Protein AF-N8XDU8-F1 (afdb_monomer)

pLDDT: mean 82.01, std 16.43, range [35.03, 98.5]

Nearest PDB structures (foldseek):
  3qef-assembly1_A  TM=5.207E-01  e=4.844E-04  Cellvibrio japonicus Ueda107
  3qed-assembly1_A  TM=3.945E-01  e=6.368E-04  Cellvibrio japonicus Ueda107
  4hbs-assembly1_A  TM=4.493E-01  e=7.029E-02  Bacteroides ovatus ATCC 8483
  6rwb-assembly1_C  TM=4.736E-01  e=1.504E+00  Yersinia pseudotuberculosis
  8veh-assembly4_D  TM=3.290E-01  e=3.831E-01  Rickettsia bellii RML369-C

Secondary structure (DSSP, 8-state):
--------------TT-S-S---EEEEETTEEEEEETTEEEEEEEETT--TTSPPP-EEEESS-HHHHHHHHHS-GGGS--EEEEEEEEETTEEEEEEEE--SSGGG--EEEEETTTTEEEEEE-HHHHHHHHH-HHHHTTSPP-EEEEEE-SSEEEEEE--TTTT-EEEEEEEHHHHHTT--HHHHEEEEEEE---EETTEEEEEEEEEEEGGGTEEEEEEEEEE-SSSSS-PEEEEEEEEEEE-SSS---EEEE--

Radius of gyration: 17.76 Å; Cα contacts (8 Å, |Δi|>4): 599; chains: 1; bounding box: 41×48×45 Å

Sequence (258 aa):
MSSGFKILEHFIFSEDSSVSALSGAACVGDDLYLVGDDVGYLLKTDRKNNINRATNFEKIPLFEHSEYTTLRMFSKKTKPDFEALSCIRFDGQPQLLVMGSGSTENRKKALLYNPVNNQVHVLLDTSDYDFLEHCLALTGGADLNIEAVCSDQNNLYIFQRGNINRFHGVLVFDLIKLQNGKSLESSLKNSFNLTLPELEGAASGISDAYFLVEKNLIIATAAVEQTLNTYDDGAVLGSFIHWSVKPRGLARRYKRLA

Structure (mmCIF, N/CA/C/O backbone):
data_AF-N8XDU8-F1
#
_entry.id   AF-N8XDU8-F1
#
loop_
_atom_site.group_PDB
_atom_site.id
_atom_site.type_symbol
_atom_site.label_atom_id
_atom_site.label_alt_id
_atom_site.label_comp_id
_atom_site.label_asym_id
_atom_site.label_entity_id
_atom_site.label_seq_id
_atom_site.pdbx_PDB_ins_code
_atom_site.Cartn_x
_atom_site.Cartn_y
_atom_site.Cartn_z
_atom_si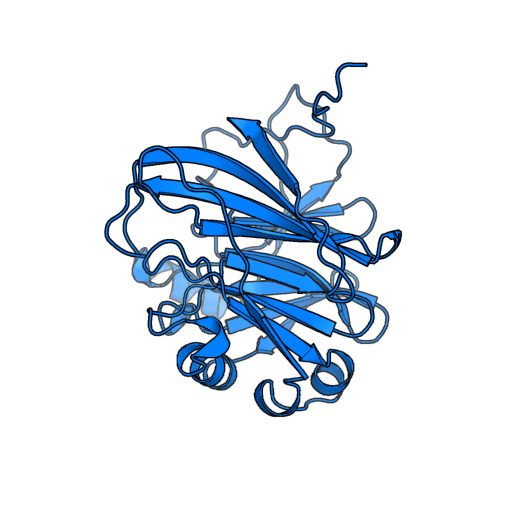te.occupancy
_atom_site.B_iso_or_equiv
_atom_site.auth_seq_id
_atom_site.auth_comp_id
_atom_site.auth_asym_id
_atom_site.auth_atom_id
_atom_site.pdbx_PDB_model_num
ATOM 1 N N . MET A 1 1 ? -21.586 -6.770 -26.990 1.00 35.03 1 MET A N 1
ATOM 2 C CA . MET A 1 1 ? -22.021 -5.811 -25.952 1.00 35.03 1 MET A CA 1
ATOM 3 C C . MET A 1 1 ? -20.797 -5.018 -25.541 1.00 35.03 1 MET A C 1
ATOM 5 O O . MET A 1 1 ? -19.794 -5.641 -25.221 1.00 35.03 1 MET A O 1
ATOM 9 N N . SER A 1 2 ? -20.829 -3.690 -25.656 1.00 39.59 2 SER A N 1
ATOM 10 C CA . SER A 1 2 ? -19.706 -2.836 -25.255 1.00 39.59 2 SER A CA 1
ATOM 11 C C . SER A 1 2 ? -19.429 -3.055 -23.768 1.00 39.59 2 SER A C 1
ATOM 13 O O . SER A 1 2 ? -20.228 -2.665 -22.921 1.00 39.59 2 SER A O 1
ATOM 15 N N . SER A 1 3 ? -18.328 -3.734 -23.444 1.00 47.72 3 SER A N 1
ATOM 16 C CA . SER A 1 3 ? -17.800 -3.835 -22.084 1.00 47.72 3 SER A CA 1
ATOM 17 C C . SER A 1 3 ? -17.154 -2.494 -21.720 1.00 47.72 3 SER A C 1
ATOM 19 O O . SER A 1 3 ? -15.925 -2.373 -21.664 1.00 47.72 3 SER A O 1
ATOM 21 N N . GLY A 1 4 ? -17.978 -1.456 -21.601 1.00 59.97 4 GLY A N 1
ATOM 22 C CA . GLY A 1 4 ? -17.562 -0.123 -21.185 1.00 59.97 4 GLY A CA 1
ATOM 23 C C . GLY A 1 4 ? -17.286 -0.091 -19.685 1.00 59.97 4 GLY A C 1
ATOM 24 O O . GLY A 1 4 ? -17.920 -0.813 -18.917 1.00 59.97 4 GLY A O 1
ATOM 25 N N . PHE A 1 5 ? -16.323 0.727 -19.266 1.00 62.25 5 PHE A N 1
ATOM 26 C CA . PHE A 1 5 ? -16.212 1.099 -17.860 1.00 62.25 5 PHE A CA 1
ATOM 27 C C . PHE A 1 5 ? -17.379 2.022 -17.514 1.00 62.25 5 PHE A C 1
ATOM 29 O O . PHE A 1 5 ? -17.731 2.897 -18.305 1.00 62.25 5 PHE A O 1
ATOM 36 N N . LYS A 1 6 ? -17.990 1.813 -16.349 1.00 68.62 6 LYS A N 1
ATOM 37 C CA . LYS A 1 6 ? -18.969 2.739 -15.788 1.00 68.62 6 LYS A CA 1
ATOM 38 C C . LYS A 1 6 ? -18.305 3.440 -14.614 1.00 68.62 6 LYS A C 1
ATOM 40 O O . LYS A 1 6 ? -17.862 2.768 -13.687 1.00 68.62 6 LYS A O 1
ATOM 45 N N . ILE A 1 7 ? -18.258 4.766 -14.658 1.00 69.50 7 ILE A N 1
ATOM 46 C CA . ILE A 1 7 ? -17.892 5.568 -13.491 1.00 69.50 7 ILE A CA 1
ATOM 47 C C . ILE A 1 7 ? -19.004 5.370 -12.460 1.00 69.50 7 ILE A C 1
ATOM 49 O O . ILE A 1 7 ? -20.176 5.619 -12.756 1.00 69.50 7 ILE A O 1
ATOM 53 N N . LEU A 1 8 ? -18.644 4.829 -11.298 1.00 69.12 8 LEU A N 1
ATOM 54 C CA . LEU A 1 8 ? -19.587 4.586 -10.208 1.00 69.12 8 LEU A CA 1
ATOM 55 C C . LEU A 1 8 ? -19.713 5.814 -9.310 1.00 69.12 8 LEU A C 1
ATOM 57 O O . LEU A 1 8 ? -20.825 6.178 -8.942 1.00 69.12 8 LEU A O 1
ATOM 61 N N . GLU A 1 9 ? -18.587 6.455 -9.012 1.00 69.75 9 GLU A N 1
ATOM 62 C CA . GLU A 1 9 ? -18.475 7.596 -8.108 1.00 69.75 9 GLU A CA 1
ATOM 63 C C . GLU A 1 9 ? -17.475 8.598 -8.709 1.00 69.75 9 GLU A C 1
ATOM 65 O O . GLU A 1 9 ? -16.526 8.204 -9.391 1.00 69.75 9 GLU A O 1
ATOM 70 N N . HIS A 1 10 ? -17.720 9.893 -8.509 1.00 76.50 10 HIS A N 1
ATOM 71 C CA . HIS A 1 10 ? -16.840 10.976 -8.946 1.00 76.50 10 HIS A CA 1
ATOM 72 C C . HIS A 1 10 ? -16.781 12.027 -7.841 1.00 76.50 10 HIS A C 1
ATOM 74 O O . HIS A 1 10 ? -17.820 12.518 -7.396 1.00 76.50 10 HIS A O 1
ATOM 80 N N . PHE A 1 11 ? -15.564 12.359 -7.418 1.00 76.31 11 PHE A N 1
ATOM 81 C CA . PHE A 1 11 ? -15.291 13.310 -6.349 1.00 76.31 11 PHE A CA 1
ATOM 82 C C . PHE A 1 11 ? -14.597 14.542 -6.911 1.00 76.31 11 PHE A C 1
ATOM 84 O O . PHE A 1 11 ? -13.754 14.439 -7.798 1.00 76.31 11 PHE A O 1
ATOM 91 N N . ILE A 1 12 ? -14.955 15.701 -6.369 1.00 77.44 12 ILE A N 1
ATOM 92 C CA . ILE A 1 12 ? -14.388 16.988 -6.765 1.00 77.44 12 ILE A CA 1
ATOM 93 C C . ILE A 1 12 ? -13.710 17.584 -5.539 1.00 77.44 12 ILE A C 1
ATOM 95 O O . ILE A 1 12 ? -14.365 17.815 -4.522 1.00 77.44 12 ILE A O 1
ATOM 99 N N . PHE A 1 13 ? -12.409 17.833 -5.637 1.00 76.38 13 PHE A N 1
ATOM 100 C CA . PHE A 1 13 ? -11.668 18.599 -4.641 1.00 76.38 13 PHE A CA 1
ATOM 101 C C . PHE A 1 13 ? -11.929 20.093 -4.843 1.00 76.38 13 PHE A C 1
ATOM 103 O O . PHE A 1 13 ? -12.125 20.548 -5.970 1.00 76.38 13 PHE A O 1
ATOM 110 N N . SER A 1 14 ? -11.972 20.859 -3.754 1.00 75.38 14 SER A N 1
ATOM 111 C CA . SER A 1 14 ? -12.055 22.316 -3.850 1.00 75.38 14 SER A CA 1
ATOM 112 C C . SER A 1 14 ? -10.751 22.893 -4.418 1.00 75.38 14 SER A C 1
ATOM 114 O O . SER A 1 14 ? -9.688 22.300 -4.251 1.00 75.38 14 SER A O 1
ATOM 116 N N . GLU A 1 15 ? -10.816 24.050 -5.086 1.00 72.19 15 GLU A N 1
ATOM 117 C CA . GLU A 1 15 ? -9.631 24.693 -5.690 1.00 72.19 15 GLU A CA 1
ATOM 118 C C . GLU A 1 15 ? -8.554 25.068 -4.655 1.00 72.19 15 GLU A C 1
ATOM 120 O O . GLU A 1 15 ? -7.377 25.162 -4.985 1.00 72.19 15 GLU A O 1
ATOM 125 N N . ASP A 1 16 ? -8.948 25.259 -3.395 1.00 71.00 16 ASP A N 1
ATOM 126 C CA . ASP A 1 16 ? -8.073 25.534 -2.253 1.00 71.00 16 ASP A CA 1
ATOM 127 C C . ASP A 1 16 ? -7.608 24.263 -1.514 1.00 71.00 16 ASP A C 1
ATOM 129 O O . ASP A 1 16 ? -6.935 24.347 -0.481 1.00 71.00 16 ASP A O 1
ATOM 133 N N . SER A 1 17 ? -7.955 23.075 -2.022 1.00 70.06 17 SER A N 1
ATOM 134 C CA . SER A 1 17 ? -7.492 21.806 -1.468 1.00 70.06 17 SER A CA 1
ATOM 135 C C . SER A 1 17 ? -5.971 21.695 -1.572 1.00 70.06 17 SER A C 1
ATOM 137 O O . SER A 1 17 ? -5.366 21.988 -2.598 1.00 70.06 17 SER A O 1
ATOM 139 N N . SER A 1 18 ? -5.339 21.202 -0.507 1.00 67.31 18 SER A N 1
ATOM 140 C CA . SER A 1 18 ? -3.902 20.911 -0.487 1.00 67.31 18 SER A CA 1
ATOM 141 C C . SER A 1 18 ? -3.552 19.532 -1.061 1.00 67.31 18 SER A C 1
ATOM 143 O O . SER A 1 18 ? -2.480 19.038 -0.732 1.00 67.31 18 SER A O 1
ATOM 145 N N . VAL A 1 19 ? -4.489 18.886 -1.760 1.00 71.06 19 VAL A N 1
ATOM 146 C CA . VAL A 1 19 ? -4.367 17.537 -2.335 1.00 71.06 19 VAL A CA 1
ATOM 147 C C . VAL A 1 19 ? -4.219 17.705 -3.839 1.00 71.06 19 VAL A C 1
ATOM 149 O O . VAL A 1 19 ? -5.157 18.170 -4.490 1.00 71.06 19 VAL A O 1
ATOM 152 N N . SER A 1 20 ? -3.051 17.370 -4.370 1.00 69.56 20 SER A N 1
ATOM 153 C CA . SER A 1 20 ? -2.734 17.459 -5.798 1.00 69.56 20 SER A CA 1
ATOM 154 C C . SER A 1 20 ? -2.909 16.127 -6.522 1.00 69.56 20 SER A C 1
ATOM 156 O O . SER A 1 20 ? -3.383 16.116 -7.659 1.00 69.56 20 SER A O 1
ATOM 158 N N . ALA A 1 21 ? -2.624 15.017 -5.842 1.00 74.19 21 ALA A N 1
ATOM 159 C CA . ALA A 1 21 ? -2.841 13.663 -6.323 1.00 74.19 21 ALA A CA 1
ATOM 160 C C . ALA A 1 21 ? -3.299 12.749 -5.177 1.00 74.19 21 ALA A C 1
ATOM 162 O O . ALA A 1 21 ? -3.127 13.050 -3.997 1.00 74.19 21 ALA A O 1
ATOM 163 N N . LEU A 1 22 ? -3.942 11.642 -5.541 1.00 84.44 22 LEU A N 1
ATOM 164 C CA . LEU A 1 22 ? -4.284 10.570 -4.613 1.00 84.44 22 LEU A CA 1
ATOM 165 C C . LEU A 1 22 ? -3.501 9.329 -5.005 1.00 84.44 22 LEU A C 1
ATOM 167 O O . LEU A 1 22 ? -3.542 8.930 -6.169 1.00 84.44 22 LEU A O 1
ATOM 171 N N . SER A 1 23 ? -2.879 8.704 -4.017 1.00 87.56 23 SER A N 1
ATOM 172 C CA . SER A 1 23 ? -2.039 7.524 -4.211 1.00 87.56 23 SER A CA 1
ATOM 173 C C . SER A 1 23 ? -2.775 6.222 -3.907 1.00 87.56 23 SER A C 1
ATOM 175 O O . SER A 1 23 ? -2.478 5.190 -4.490 1.00 87.56 23 SER A O 1
ATOM 177 N N . GLY A 1 24 ? -3.785 6.244 -3.030 1.00 90.44 24 GLY A N 1
ATOM 178 C CA . GLY A 1 24 ? -4.508 5.025 -2.664 1.00 90.44 24 GLY A CA 1
ATOM 179 C C . GLY A 1 24 ? -5.936 5.267 -2.202 1.00 90.44 24 GLY A C 1
ATOM 180 O O . GLY A 1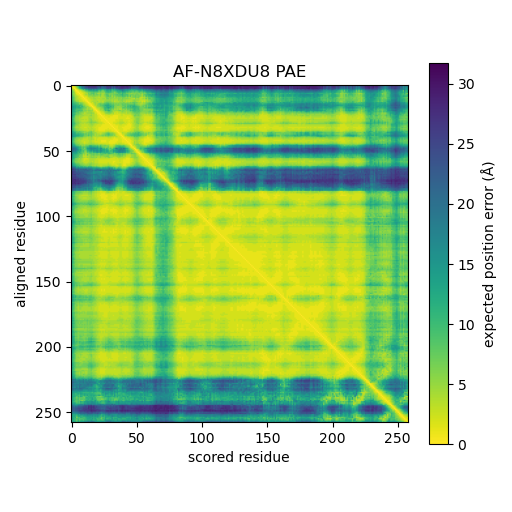 24 ? -6.259 6.319 -1.642 1.00 90.44 24 GLY A O 1
ATOM 181 N N . ALA A 1 25 ? -6.793 4.265 -2.414 1.00 92.00 25 ALA A N 1
ATOM 182 C CA . ALA A 1 25 ? -8.203 4.300 -2.045 1.00 92.00 25 ALA A CA 1
ATOM 183 C C . ALA A 1 25 ? -8.671 2.977 -1.419 1.00 92.00 25 ALA A C 1
ATOM 185 O O . ALA A 1 25 ? -8.437 1.895 -1.950 1.00 92.00 25 ALA A O 1
ATOM 186 N N . ALA A 1 26 ? -9.411 3.048 -0.311 1.00 94.25 26 ALA A N 1
ATOM 187 C CA . ALA A 1 26 ? -9.989 1.868 0.329 1.00 94.25 26 ALA A CA 1
ATOM 188 C C . ALA A 1 26 ? -11.369 2.148 0.923 1.00 94.25 26 ALA A C 1
ATOM 190 O O . ALA A 1 26 ? -11.668 3.253 1.361 1.00 94.25 26 ALA A O 1
ATOM 191 N N . CYS A 1 27 ? -12.218 1.121 0.962 1.00 91.75 27 CYS A N 1
ATOM 192 C CA . CYS A 1 27 ? -13.559 1.210 1.536 1.00 91.75 27 CYS A CA 1
ATOM 193 C C . CYS A 1 27 ? -13.670 0.391 2.827 1.00 91.75 27 CYS A C 1
ATOM 195 O O . CYS A 1 27 ? -13.223 -0.759 2.879 1.00 91.75 27 CYS A O 1
ATOM 197 N N . VAL A 1 28 ? -14.349 0.948 3.831 1.00 92.81 28 VAL A N 1
ATOM 198 C CA . VAL A 1 28 ? -14.803 0.221 5.026 1.00 92.81 28 VAL A CA 1
ATOM 199 C C . VAL A 1 28 ? -16.295 0.484 5.203 1.00 92.81 28 VAL A C 1
ATOM 201 O O . VAL A 1 28 ? -16.705 1.559 5.623 1.00 92.81 28 VAL A O 1
ATOM 204 N N . GLY A 1 29 ? -17.129 -0.500 4.858 1.00 90.12 29 GLY A N 1
ATOM 205 C CA . GLY A 1 29 ? -18.578 -0.290 4.805 1.00 90.12 29 GLY A CA 1
ATOM 206 C C . GLY A 1 29 ? -18.958 0.739 3.732 1.00 90.12 29 GLY A C 1
ATOM 207 O O . GLY A 1 29 ? -18.579 0.582 2.569 1.00 90.12 29 GLY A O 1
ATOM 208 N N . ASP A 1 30 ? -19.698 1.772 4.136 1.00 89.50 30 ASP A N 1
ATOM 209 C CA . ASP A 1 30 ? -20.128 2.884 3.272 1.00 89.50 30 ASP A CA 1
ATOM 210 C C . ASP A 1 30 ? -19.096 4.029 3.205 1.00 89.50 30 ASP A C 1
ATOM 212 O O . ASP A 1 30 ? -19.252 4.952 2.404 1.00 89.50 30 ASP A O 1
ATOM 216 N N . ASP A 1 31 ? -18.029 3.955 4.005 1.00 91.94 31 ASP A N 1
ATOM 217 C CA . ASP A 1 31 ? -16.984 4.972 4.063 1.00 91.94 31 ASP A CA 1
ATOM 218 C C . ASP A 1 31 ? -15.872 4.693 3.040 1.00 91.94 31 ASP A C 1
ATOM 220 O O . ASP A 1 31 ? -15.346 3.577 2.948 1.00 91.94 31 ASP A O 1
ATOM 224 N N . LEU A 1 32 ? -15.490 5.735 2.300 1.00 91.75 32 LEU A N 1
ATOM 225 C CA . LEU A 1 32 ? -14.331 5.790 1.418 1.00 91.75 32 LEU A CA 1
ATOM 226 C C . LEU A 1 32 ? -13.194 6.540 2.109 1.00 91.75 32 LEU A C 1
ATOM 228 O O . LEU A 1 32 ? -13.376 7.644 2.625 1.00 91.75 32 LEU A O 1
ATOM 232 N N . TYR A 1 33 ? -12.011 5.948 2.044 1.00 93.69 33 TYR A N 1
ATOM 233 C CA . TYR A 1 33 ? -10.780 6.489 2.582 1.00 93.69 33 TYR A CA 1
ATOM 234 C C . TYR A 1 33 ? -9.754 6.665 1.477 1.00 93.69 33 TYR A C 1
ATOM 236 O O . TYR A 1 33 ? -9.646 5.804 0.602 1.00 93.69 33 TYR A O 1
ATOM 244 N N . LEU A 1 34 ? -9.010 7.766 1.528 1.00 91.81 34 LEU A N 1
ATOM 245 C CA . LEU A 1 34 ? -8.029 8.140 0.516 1.00 91.81 34 LEU A CA 1
ATOM 246 C C . LEU A 1 34 ? -6.740 8.638 1.175 1.00 91.81 34 LEU A C 1
ATOM 248 O O . LEU A 1 34 ? -6.784 9.291 2.222 1.00 91.81 34 LEU A O 1
ATOM 252 N N . VAL A 1 35 ? -5.609 8.368 0.532 1.00 91.25 35 VAL A N 1
ATOM 253 C CA . VAL A 1 35 ? -4.289 8.923 0.874 1.00 91.25 35 VAL A CA 1
ATOM 254 C C . VAL A 1 35 ? -3.656 9.563 -0.354 1.00 91.25 35 VAL A C 1
ATOM 256 O O . VAL A 1 35 ? -4.063 9.274 -1.480 1.00 91.25 35 VAL A O 1
ATOM 259 N N . GLY A 1 36 ? -2.677 10.431 -0.127 1.00 84.31 36 GLY A N 1
ATOM 260 C CA . GLY A 1 36 ? -1.868 11.044 -1.172 1.00 84.31 36 GLY A CA 1
ATOM 261 C C . GLY A 1 36 ? -0.465 11.342 -0.658 1.00 84.31 36 GLY A C 1
ATOM 262 O O . GLY A 1 36 ? -0.263 11.535 0.546 1.00 84.31 36 GLY A O 1
ATOM 263 N N . ASP A 1 37 ? 0.476 11.396 -1.584 1.00 76.62 37 ASP A N 1
ATOM 264 C CA . ASP A 1 37 ? 1.900 11.666 -1.378 1.00 76.62 37 ASP A CA 1
ATOM 265 C C . ASP A 1 37 ? 2.190 13.044 -0.745 1.00 76.62 37 ASP A C 1
ATOM 267 O O . ASP A 1 37 ? 3.134 13.239 0.029 1.00 76.62 37 ASP A O 1
ATOM 271 N N . ASP A 1 38 ? 1.329 14.024 -1.014 1.00 74.88 38 ASP A N 1
ATOM 272 C CA . ASP A 1 38 ? 1.459 15.400 -0.552 1.00 74.88 38 ASP A CA 1
ATOM 273 C C . ASP A 1 38 ? 0.733 15.699 0.778 1.00 74.88 38 ASP A C 1
ATOM 275 O O . ASP A 1 38 ? 0.890 16.802 1.350 1.00 74.88 38 ASP A O 1
ATOM 279 N N . VAL A 1 39 ? 0.012 14.711 1.329 1.00 74.88 39 VAL A N 1
ATOM 280 C CA . VAL A 1 39 ? -0.803 14.826 2.547 1.00 74.88 39 VAL A CA 1
ATOM 281 C C . VAL A 1 39 ? -0.492 13.769 3.617 1.00 74.88 39 VAL A C 1
ATOM 283 O O . VAL A 1 39 ? -0.743 12.582 3.485 1.00 74.88 39 VAL A O 1
ATOM 286 N N . GLY A 1 40 ? -0.060 14.232 4.794 1.00 79.44 40 GLY A N 1
ATOM 287 C CA . GLY A 1 40 ? 0.215 13.374 5.959 1.00 79.44 40 GLY A CA 1
ATOM 288 C C . GLY A 1 40 ? -1.016 13.015 6.807 1.00 79.44 40 GLY A C 1
ATOM 289 O O . GLY A 1 40 ? -0.923 13.002 8.035 1.00 79.44 40 GLY A O 1
ATOM 290 N N . TYR A 1 41 ? -2.187 12.834 6.197 1.00 86.69 41 TYR A N 1
ATOM 291 C CA . TYR A 1 41 ? -3.436 12.479 6.882 1.00 86.69 41 TYR A CA 1
ATOM 292 C C . TYR A 1 41 ? -4.326 11.626 5.979 1.00 86.69 41 TYR A C 1
ATOM 294 O O . TYR A 1 41 ? -4.230 11.697 4.758 1.00 86.69 41 TYR A O 1
ATOM 302 N N . LEU A 1 42 ? -5.219 10.851 6.590 1.00 90.81 42 LEU A N 1
ATOM 303 C CA . LEU A 1 42 ? -6.203 10.053 5.872 1.00 90.81 42 LEU A CA 1
ATOM 304 C C . LEU A 1 42 ? -7.433 10.919 5.582 1.00 90.81 42 LEU A C 1
ATOM 306 O O . LEU A 1 42 ? -7.981 11.563 6.479 1.00 90.81 42 LEU A O 1
ATOM 310 N N . LEU A 1 43 ? -7.862 10.954 4.328 1.00 91.31 43 LEU A N 1
ATOM 311 C CA . LEU A 1 43 ? -9.103 11.604 3.921 1.00 91.31 43 LEU A CA 1
ATOM 312 C C . LEU A 1 43 ? -10.242 10.597 4.028 1.00 91.31 43 LEU A C 1
ATOM 314 O O . LEU A 1 43 ? -10.096 9.469 3.567 1.00 91.31 43 LEU A O 1
ATOM 318 N N . LYS A 1 44 ? -11.380 11.003 4.588 1.00 92.50 44 LYS A N 1
ATOM 319 C CA . LYS A 1 44 ? -12.581 10.170 4.699 1.00 92.50 44 LYS A CA 1
ATOM 320 C C . LYS A 1 44 ? -13.799 10.879 4.116 1.00 92.50 44 LYS A C 1
ATOM 322 O O . LYS A 1 44 ? -13.998 12.073 4.344 1.00 92.50 44 LYS A O 1
ATOM 327 N N . THR A 1 45 ? -14.639 10.143 3.393 1.00 89.62 45 THR A N 1
ATOM 328 C CA . THR A 1 45 ? -15.954 10.613 2.942 1.00 89.62 45 THR A CA 1
ATOM 329 C C . THR A 1 45 ? -16.938 9.452 2.743 1.00 89.62 45 THR A C 1
ATOM 331 O O . THR A 1 45 ? -16.527 8.297 2.717 1.00 89.62 45 THR A O 1
ATOM 334 N N . ASP A 1 46 ? -18.233 9.737 2.591 1.00 86.38 46 ASP A N 1
ATOM 335 C CA . ASP A 1 46 ? -19.249 8.727 2.244 1.00 86.38 46 ASP A CA 1
ATOM 336 C C . ASP A 1 46 ? -19.290 8.522 0.717 1.00 86.38 46 ASP A C 1
ATOM 338 O O . ASP A 1 46 ? -19.201 9.470 -0.073 1.00 86.38 46 ASP A O 1
ATOM 342 N N . ARG A 1 47 ? -19.468 7.271 0.294 1.00 75.50 47 ARG A N 1
ATOM 343 C CA . ARG A 1 47 ? -19.605 6.845 -1.107 1.00 75.50 47 ARG A CA 1
ATOM 344 C C . ARG A 1 47 ? -20.828 7.412 -1.850 1.00 75.50 47 ARG A C 1
ATOM 346 O O . ARG A 1 47 ? -20.936 7.289 -3.067 1.00 75.50 47 ARG A O 1
ATOM 353 N N . LYS A 1 48 ? -21.771 8.055 -1.156 1.00 69.62 48 LYS A N 1
ATOM 354 C CA . LYS A 1 48 ? -23.021 8.607 -1.723 1.00 69.62 48 LYS A CA 1
ATOM 355 C C . LYS A 1 48 ? -22.922 10.074 -2.160 1.00 69.62 48 LYS A C 1
ATOM 357 O O . LYS A 1 48 ? -23.952 10.716 -2.384 1.00 69.62 48 LYS A O 1
ATOM 362 N N . ASN A 1 49 ? -21.718 10.634 -2.272 1.00 63.50 49 ASN A N 1
ATOM 363 C CA . ASN A 1 49 ? -21.561 12.052 -2.583 1.00 63.50 49 ASN A CA 1
ATOM 364 C C . ASN A 1 49 ? -21.998 12.423 -4.009 1.00 63.50 49 ASN A C 1
ATOM 366 O O . ASN A 1 49 ? -21.717 11.742 -4.992 1.00 63.50 49 ASN A O 1
ATOM 370 N N . ASN A 1 50 ? -22.718 13.544 -4.105 1.00 56.25 50 ASN A N 1
ATOM 371 C CA . ASN A 1 50 ? -23.258 14.065 -5.356 1.00 56.25 50 ASN A CA 1
ATOM 372 C C . ASN A 1 50 ? -22.202 14.857 -6.140 1.00 56.25 50 ASN A C 1
ATOM 374 O O . ASN A 1 50 ? -21.578 15.770 -5.608 1.00 56.25 50 ASN A O 1
ATOM 378 N N . ILE A 1 51 ? -22.136 14.594 -7.446 1.00 61.88 51 ILE A N 1
ATOM 379 C CA . ILE A 1 51 ? -21.159 15.131 -8.416 1.00 61.88 51 ILE A CA 1
ATOM 380 C C . ILE A 1 51 ? -21.214 16.667 -8.563 1.00 61.88 51 ILE A C 1
ATOM 382 O O . ILE A 1 51 ? -20.300 17.284 -9.094 1.00 61.88 51 ILE A O 1
ATOM 386 N N . ASN A 1 52 ? -22.279 17.323 -8.098 1.00 63.16 52 ASN A N 1
ATOM 387 C CA . ASN A 1 52 ? -22.522 18.740 -8.391 1.00 63.16 52 ASN A CA 1
ATOM 388 C C . ASN A 1 52 ? -21.840 19.719 -7.419 1.00 63.16 52 ASN A C 1
ATOM 390 O O . ASN A 1 52 ? -22.073 20.924 -7.530 1.00 63.16 52 ASN A O 1
ATOM 394 N N . ARG A 1 53 ? -21.073 19.240 -6.430 1.00 68.50 53 ARG A N 1
ATOM 395 C CA . ARG A 1 53 ? -20.390 20.088 -5.437 1.00 68.50 53 ARG A CA 1
ATOM 396 C C . ARG A 1 53 ? -19.050 19.489 -5.024 1.00 68.50 53 ARG A C 1
ATOM 398 O O . ARG A 1 53 ? -18.861 18.278 -5.102 1.00 68.50 53 ARG A O 1
ATOM 405 N N . ALA A 1 54 ? -18.154 20.352 -4.542 1.00 76.88 54 ALA A N 1
ATOM 406 C CA . ALA A 1 54 ? -16.921 19.916 -3.902 1.00 76.88 54 ALA A CA 1
ATOM 407 C C . ALA A 1 54 ? -17.250 18.938 -2.764 1.00 76.88 54 ALA A C 1
ATOM 409 O O . ALA A 1 54 ? -18.140 19.187 -1.944 1.00 76.88 54 ALA A O 1
ATOM 410 N N . THR A 1 55 ? -16.558 17.805 -2.760 1.00 80.44 55 THR A N 1
ATOM 411 C CA . THR A 1 55 ? -16.711 16.765 -1.748 1.00 80.44 55 THR A CA 1
ATOM 412 C C . THR A 1 55 ? -16.077 17.247 -0.453 1.00 80.44 55 THR A C 1
ATOM 414 O O . THR A 1 55 ? -14.938 17.708 -0.445 1.00 80.44 55 THR A O 1
ATOM 417 N N . ASN A 1 56 ? -16.815 17.13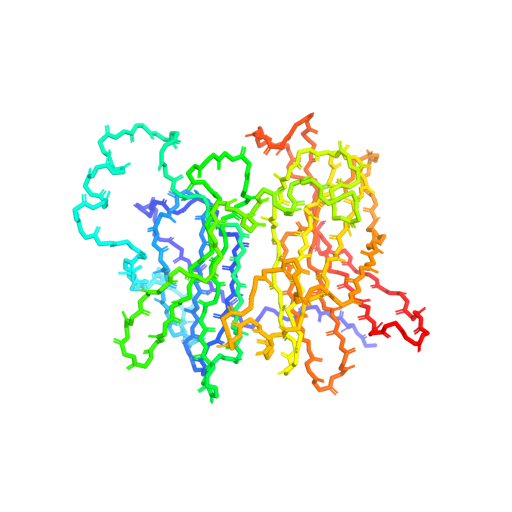9 0.650 1.00 81.50 56 ASN A N 1
ATOM 418 C CA . ASN A 1 56 ? -16.248 17.406 1.961 1.00 81.50 56 ASN A CA 1
ATOM 419 C C . ASN A 1 56 ? -15.523 16.152 2.457 1.00 81.50 56 ASN A C 1
ATOM 421 O O . ASN A 1 56 ? -16.133 15.083 2.563 1.00 81.50 56 ASN A O 1
ATOM 425 N N . PHE A 1 57 ? -14.236 16.299 2.756 1.00 87.38 57 PHE A N 1
ATOM 426 C CA . PHE A 1 57 ? -13.419 15.231 3.312 1.00 87.38 57 PHE A CA 1
ATOM 427 C C . PHE A 1 57 ? -13.102 15.524 4.774 1.00 87.38 57 PHE A C 1
ATOM 429 O O . PHE A 1 57 ? -12.531 16.566 5.107 1.00 87.38 57 PHE A O 1
ATOM 436 N N . GLU A 1 58 ? -13.433 14.577 5.644 1.00 90.50 58 GLU A N 1
ATOM 437 C CA . GLU A 1 58 ? -12.899 14.552 6.999 1.00 90.50 58 GLU A CA 1
ATOM 438 C C . GLU A 1 58 ? -11.399 14.229 6.935 1.00 90.50 58 GLU A C 1
ATOM 440 O O . GLU A 1 58 ? -10.978 13.343 6.190 1.00 90.50 58 GLU A O 1
ATOM 445 N N . LYS A 1 59 ? -10.584 14.965 7.700 1.00 90.44 59 LYS A N 1
ATOM 446 C CA . LYS A 1 59 ? -9.134 14.756 7.789 1.00 90.44 59 LYS A CA 1
ATOM 447 C C . LYS A 1 59 ? -8.814 14.037 9.089 1.00 90.44 59 LYS A C 1
ATOM 449 O O . LYS A 1 59 ? -8.889 14.637 10.159 1.00 90.44 59 LYS A O 1
ATOM 454 N N . ILE A 1 60 ? -8.432 12.774 8.981 1.00 90.69 60 ILE A N 1
ATOM 455 C CA . ILE A 1 60 ? -8.071 11.931 10.116 1.00 90.69 60 ILE A CA 1
ATOM 456 C C . ILE A 1 60 ? -6.547 11.993 10.287 1.00 90.69 60 ILE A C 1
ATOM 458 O O . ILE A 1 60 ? -5.810 11.591 9.379 1.00 90.69 60 ILE A O 1
ATOM 462 N N . PRO A 1 61 ? -6.042 12.515 11.417 1.00 88.50 61 PRO A N 1
ATOM 463 C CA . PRO A 1 61 ? -4.611 12.570 11.665 1.00 88.50 61 PRO A CA 1
ATOM 464 C C . PRO A 1 61 ? -4.049 11.155 11.829 1.00 88.50 61 PRO A C 1
ATOM 466 O O . PRO A 1 61 ? -4.607 10.332 12.549 1.00 88.50 61 PRO A O 1
ATOM 469 N N . LEU A 1 62 ? -2.920 10.893 11.173 1.00 85.00 62 LEU A N 1
ATOM 470 C CA . LEU A 1 62 ? -2.199 9.619 11.268 1.00 85.00 62 LEU A CA 1
ATOM 471 C C . LEU A 1 62 ? -1.028 9.665 12.264 1.00 85.00 62 LEU A C 1
ATOM 473 O O . LEU A 1 62 ? -0.407 8.644 12.539 1.00 85.00 62 LEU A O 1
ATOM 477 N N . PHE A 1 63 ? -0.749 10.844 12.817 1.00 77.88 63 PHE A N 1
ATOM 478 C CA . PHE A 1 63 ? 0.324 11.098 13.774 1.00 77.88 63 PHE A CA 1
ATOM 479 C C . PHE A 1 63 ? -0.213 11.919 14.941 1.00 77.88 63 PHE A C 1
ATOM 481 O O . PHE A 1 63 ? -1.171 12.685 14.781 1.00 77.88 63 PHE A O 1
ATOM 488 N N . GLU A 1 64 ? 0.425 11.799 16.104 1.00 65.75 64 GLU A N 1
ATOM 489 C CA . GLU A 1 64 ? 0.089 12.647 17.242 1.00 65.75 64 GLU A CA 1
ATOM 490 C C . GLU A 1 64 ? 0.397 14.126 16.946 1.00 65.75 64 GLU A C 1
ATOM 492 O O . GLU A 1 64 ? 1.264 14.485 16.146 1.00 65.75 64 GLU A O 1
ATOM 497 N N . HIS A 1 65 ? -0.339 15.025 17.602 1.00 54.62 65 HIS A N 1
ATOM 498 C CA . HIS A 1 65 ? -0.325 16.463 17.310 1.00 54.62 65 HIS A CA 1
ATOM 499 C C . HIS A 1 65 ? 1.059 17.127 17.491 1.00 54.62 65 HIS A C 1
ATOM 501 O O . HIS A 1 65 ? 1.375 18.118 16.821 1.00 54.62 65 HIS A O 1
ATOM 507 N N . SER A 1 66 ? 1.881 16.587 18.395 1.00 48.62 66 SER A N 1
ATOM 508 C CA . SER A 1 66 ? 3.270 16.996 18.636 1.00 48.62 66 SER A CA 1
ATOM 509 C C . SER A 1 66 ? 4.163 16.668 17.437 1.00 48.62 66 SER A C 1
ATOM 511 O O . SER A 1 66 ? 4.850 17.558 16.938 1.00 48.62 66 SER A O 1
ATOM 513 N N . GLU A 1 67 ? 4.073 15.446 16.908 1.00 56.31 67 GLU A N 1
ATOM 514 C CA . GLU A 1 67 ? 4.795 15.000 15.710 1.00 56.31 67 GLU A CA 1
ATOM 515 C C . GLU A 1 67 ? 4.345 15.780 14.469 1.00 56.31 67 GLU A C 1
ATOM 517 O O . GLU A 1 67 ? 5.171 16.240 13.682 1.00 56.31 67 GLU A O 1
ATOM 522 N N . TYR A 1 68 ? 3.042 16.040 14.331 1.00 50.59 68 TYR A N 1
ATOM 523 C CA . TYR A 1 68 ? 2.482 16.800 13.208 1.00 50.59 68 TYR A CA 1
ATOM 524 C C . TYR A 1 68 ? 2.999 18.249 13.135 1.00 50.59 68 TYR A C 1
ATOM 526 O O . TYR A 1 68 ? 3.224 18.790 12.048 1.00 50.59 68 TYR A O 1
ATOM 534 N N . THR A 1 69 ? 3.216 18.885 14.291 1.00 46.66 69 THR A N 1
ATOM 535 C CA . THR A 1 69 ? 3.759 20.252 14.375 1.00 46.66 69 THR A CA 1
ATOM 536 C C . THR A 1 69 ? 5.226 20.279 13.949 1.00 46.66 69 THR A C 1
ATOM 538 O O . THR A 1 69 ? 5.627 21.153 13.181 1.00 46.66 69 THR A O 1
ATOM 541 N N . THR A 1 70 ? 6.013 19.284 14.360 1.00 50.09 70 THR A N 1
ATOM 542 C CA . THR A 1 70 ? 7.409 19.129 13.936 1.00 50.09 70 THR A CA 1
ATOM 543 C C . THR A 1 70 ? 7.502 18.840 12.433 1.00 50.09 70 THR A C 1
ATOM 545 O O . THR A 1 70 ? 8.250 19.515 11.730 1.00 50.09 70 THR A O 1
ATOM 548 N N . LEU A 1 71 ? 6.672 17.933 11.904 1.00 49.47 71 LEU A N 1
ATOM 549 C CA . LEU A 1 71 ? 6.637 17.564 10.481 1.00 49.47 71 LEU A CA 1
ATOM 550 C C . LEU A 1 71 ? 6.249 18.726 9.549 1.00 49.47 71 LEU A C 1
ATOM 552 O O . LEU A 1 71 ? 6.687 18.748 8.401 1.00 49.47 71 LEU A O 1
ATOM 556 N N . ARG A 1 72 ? 5.458 19.698 10.033 1.00 47.41 72 ARG A N 1
ATOM 557 C CA . ARG A 1 72 ? 5.110 20.932 9.300 1.00 47.41 72 ARG A CA 1
ATOM 558 C C . ARG A 1 72 ? 6.206 21.999 9.308 1.00 47.41 72 ARG A C 1
ATOM 560 O O . ARG A 1 72 ? 6.227 22.826 8.399 1.00 47.41 72 ARG A O 1
ATOM 567 N N . MET A 1 73 ? 7.057 22.036 10.336 1.00 44.88 73 MET A N 1
ATOM 568 C CA . MET A 1 73 ? 8.130 23.036 10.449 1.00 44.88 73 MET A CA 1
ATOM 569 C C . MET A 1 73 ? 9.348 22.689 9.593 1.00 44.88 73 MET A C 1
ATOM 571 O O . MET A 1 73 ? 10.084 23.586 9.180 1.00 44.88 73 MET A O 1
ATOM 575 N N . PHE A 1 74 ? 9.543 21.409 9.285 1.00 42.50 74 PHE A N 1
ATOM 576 C CA . PHE A 1 74 ? 10.536 20.972 8.320 1.00 42.50 74 PHE A CA 1
ATOM 577 C C . PHE A 1 74 ? 9.881 20.883 6.926 1.00 42.50 74 PHE A C 1
ATOM 579 O O . PHE A 1 74 ? 8.705 20.575 6.779 1.00 42.50 74 PHE A O 1
ATOM 586 N N . SER A 1 75 ? 10.618 21.316 5.903 1.00 51.06 75 SER A N 1
ATOM 587 C CA . SER A 1 75 ? 10.184 21.537 4.509 1.00 51.06 75 SER A CA 1
ATOM 588 C C . SER A 1 75 ? 9.430 20.362 3.845 1.00 51.06 75 SER A C 1
ATOM 590 O O . SER A 1 75 ? 9.381 19.272 4.393 1.00 51.06 75 SER A O 1
ATOM 592 N N . LYS A 1 76 ? 8.953 20.523 2.594 1.00 50.69 76 LYS A N 1
ATOM 593 C CA . LYS A 1 76 ? 8.391 19.444 1.735 1.00 50.69 76 LYS A CA 1
ATOM 594 C C . LYS A 1 76 ? 9.091 18.065 1.859 1.00 50.69 76 LYS A C 1
ATOM 596 O O . LYS A 1 76 ? 8.431 17.052 1.692 1.00 50.69 76 LYS A O 1
ATOM 601 N N . LYS A 1 77 ? 10.389 18.024 2.197 1.00 49.47 77 LYS A N 1
ATOM 602 C CA . LYS A 1 77 ? 11.191 16.811 2.449 1.00 49.47 77 LYS A CA 1
ATOM 603 C C . LYS A 1 77 ? 10.797 15.959 3.668 1.00 49.47 77 LYS A C 1
ATOM 605 O O . LYS A 1 77 ? 11.259 14.828 3.753 1.00 49.47 77 LYS A O 1
ATOM 610 N N . THR A 1 78 ? 10.027 16.467 4.629 1.00 52.97 78 THR A N 1
ATOM 611 C CA . THR A 1 78 ? 9.707 15.729 5.870 1.00 52.97 78 THR A CA 1
ATOM 612 C C . THR A 1 78 ? 8.280 15.223 5.945 1.00 52.97 78 THR A C 1
ATOM 614 O O . THR A 1 78 ? 7.933 14.577 6.927 1.00 52.97 78 THR A O 1
ATOM 617 N N . LYS A 1 79 ? 7.442 15.484 4.936 1.00 59.47 79 LYS A N 1
ATOM 618 C CA . LYS A 1 79 ? 6.103 14.901 4.920 1.00 59.47 79 LYS A CA 1
ATOM 619 C C . LYS A 1 79 ? 6.205 13.381 4.721 1.00 59.47 79 LYS A C 1
ATOM 621 O O . LYS A 1 79 ? 6.922 12.952 3.815 1.00 59.47 79 LYS A O 1
ATOM 626 N N . PRO A 1 80 ? 5.514 12.587 5.554 1.00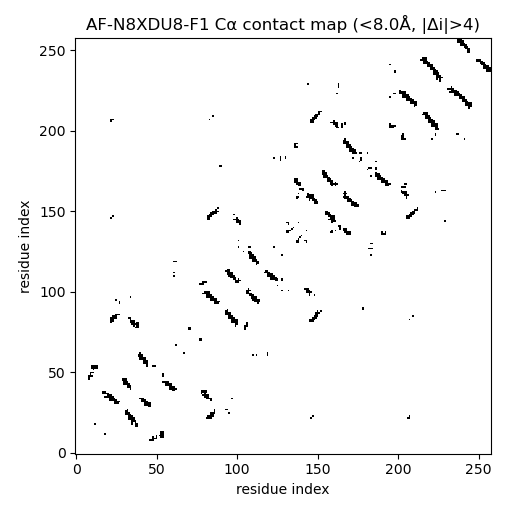 59.38 80 PRO A N 1
ATOM 627 C CA . PRO A 1 80 ? 5.235 11.196 5.246 1.00 59.38 80 PRO A CA 1
ATOM 628 C C . PRO A 1 80 ? 4.504 11.153 3.910 1.00 59.38 80 PRO A C 1
ATOM 630 O O . PRO A 1 80 ? 3.531 11.880 3.717 1.00 59.38 80 PRO A O 1
ATOM 633 N N . ASP A 1 81 ? 5.034 10.344 3.013 1.00 74.69 81 ASP A N 1
ATOM 634 C CA . ASP A 1 81 ? 4.518 10.104 1.677 1.00 74.69 81 ASP A CA 1
ATOM 635 C C . ASP A 1 81 ? 3.815 8.751 1.730 1.00 74.69 81 ASP A C 1
ATOM 637 O O . ASP A 1 81 ? 4.486 7.727 1.883 1.00 74.69 81 ASP A O 1
ATOM 641 N N . PHE A 1 82 ? 2.481 8.771 1.763 1.00 88.00 82 PHE A N 1
ATOM 642 C CA . PHE A 1 82 ? 1.659 7.571 1.852 1.00 88.00 82 PHE A CA 1
ATOM 643 C C . PHE A 1 82 ? 1.177 7.174 0.463 1.00 88.00 82 PHE A C 1
ATOM 645 O O . PHE A 1 82 ? 0.176 7.697 -0.022 1.00 88.00 82 PHE A O 1
ATOM 652 N N . GLU A 1 83 ? 1.872 6.204 -0.123 1.00 90.75 83 GLU A N 1
ATOM 653 C CA . GLU A 1 83 ? 1.666 5.787 -1.511 1.00 90.75 83 GLU A CA 1
ATOM 654 C C . GLU A 1 83 ? 0.766 4.560 -1.663 1.00 90.75 83 GLU A C 1
ATOM 656 O O . GLU A 1 83 ? 0.344 4.237 -2.765 1.00 90.75 83 GLU A O 1
ATOM 661 N N . ALA A 1 84 ? 0.450 3.851 -0.575 1.00 95.25 84 ALA A N 1
ATOM 662 C CA . ALA A 1 84 ? -0.417 2.681 -0.658 1.00 95.25 84 ALA A CA 1
ATOM 663 C C . ALA A 1 84 ? -1.411 2.603 0.502 1.00 95.25 84 ALA A C 1
ATOM 665 O O . ALA A 1 84 ? -1.083 2.854 1.665 1.00 95.25 84 ALA A O 1
ATOM 666 N N . LEU A 1 85 ? -2.642 2.205 0.178 1.00 97.12 85 LEU A N 1
ATOM 667 C CA . LEU A 1 85 ? -3.744 2.077 1.124 1.00 97.12 85 LEU A CA 1
ATOM 668 C C . LEU A 1 85 ? -4.530 0.799 0.854 1.00 97.12 85 LEU A C 1
ATOM 670 O O . LEU A 1 85 ? -4.935 0.540 -0.273 1.00 97.12 85 LEU A O 1
ATOM 674 N N . SER A 1 86 ? -4.830 0.032 1.900 1.00 97.19 86 SER A N 1
ATOM 675 C CA . SER A 1 86 ? -5.745 -1.101 1.770 1.00 97.19 86 SER A CA 1
ATOM 676 C C . SER A 1 86 ? -6.592 -1.339 3.006 1.00 97.19 86 SER A C 1
ATOM 678 O O . SER A 1 86 ? -6.151 -1.150 4.138 1.00 97.19 86 SER A O 1
ATOM 680 N N . CYS A 1 87 ? -7.813 -1.820 2.782 1.00 96.62 87 CYS A N 1
ATOM 681 C CA . CYS A 1 87 ? -8.654 -2.368 3.836 1.00 96.62 87 CYS A CA 1
ATOM 682 C C . CYS A 1 87 ? -8.246 -3.822 4.081 1.00 96.62 87 CYS A C 1
ATOM 684 O O . CYS A 1 87 ? -8.436 -4.685 3.220 1.00 96.62 87 CYS A O 1
ATOM 686 N N . ILE A 1 88 ? -7.693 -4.083 5.262 1.00 95.88 88 ILE A N 1
ATOM 687 C CA . ILE A 1 88 ? -7.244 -5.405 5.684 1.00 95.88 88 ILE A CA 1
ATOM 688 C C . ILE A 1 88 ? -8.069 -5.888 6.872 1.00 95.88 88 ILE A C 1
ATOM 690 O O . ILE A 1 88 ? -8.567 -5.098 7.673 1.00 95.88 88 ILE A O 1
ATOM 694 N N . ARG A 1 89 ? -8.208 -7.207 7.023 1.00 93.56 89 ARG A N 1
ATOM 695 C CA . ARG A 1 89 ? -8.835 -7.781 8.217 1.00 93.56 89 ARG A CA 1
ATOM 696 C C . ARG A 1 89 ? -7.766 -8.028 9.274 1.00 93.56 89 ARG A 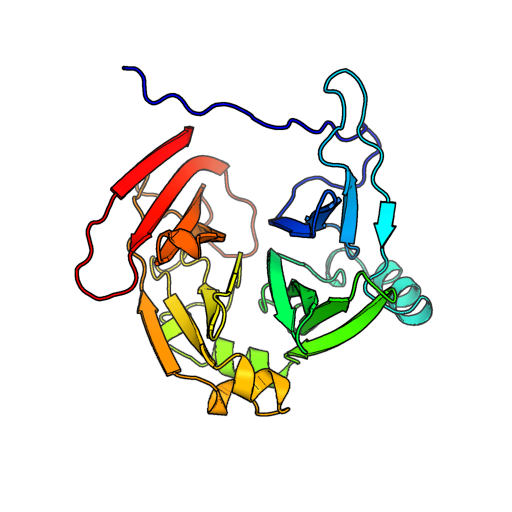C 1
ATOM 698 O O . ARG A 1 89 ? -7.008 -8.984 9.149 1.00 93.56 89 ARG A O 1
ATOM 705 N N . PHE A 1 90 ? -7.726 -7.193 10.306 1.00 92.50 90 PHE A N 1
ATOM 706 C CA . PHE A 1 90 ? -6.770 -7.277 11.410 1.00 92.50 90 PHE A CA 1
ATOM 707 C C . PHE A 1 90 ? -7.512 -7.445 12.739 1.00 92.50 90 PHE A C 1
ATOM 709 O O . PHE A 1 90 ? -8.534 -6.795 12.959 1.00 92.50 90 PHE A O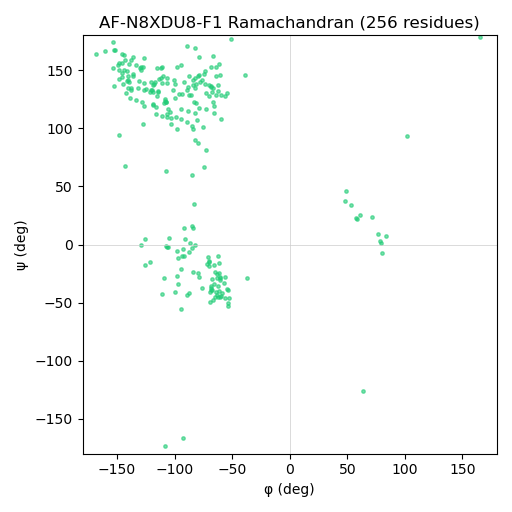 1
ATOM 716 N N . ASP A 1 91 ? -7.076 -8.390 13.578 1.00 89.56 91 ASP A N 1
ATOM 717 C CA . ASP A 1 91 ? -7.749 -8.771 14.835 1.00 89.56 91 ASP A CA 1
ATOM 718 C C . ASP A 1 91 ? -9.260 -9.008 14.690 1.00 89.56 91 ASP A C 1
ATOM 720 O O . ASP A 1 91 ? -10.090 -8.662 15.531 1.00 89.56 91 ASP A O 1
ATOM 724 N N . GLY A 1 92 ? -9.640 -9.604 13.560 1.00 89.75 92 GLY A N 1
ATOM 725 C CA . GLY A 1 92 ? -11.025 -9.942 13.269 1.00 89.75 92 GLY A CA 1
ATOM 726 C C . GLY A 1 92 ? -11.917 -8.771 12.840 1.00 89.75 92 GLY A C 1
ATOM 727 O O . GLY A 1 92 ? -13.124 -8.980 12.711 1.00 89.75 92 GLY A O 1
ATOM 728 N N . GLN A 1 93 ? -11.361 -7.586 12.574 1.00 93.56 93 GLN A N 1
ATOM 729 C CA . GLN A 1 93 ? -12.093 -6.387 12.148 1.00 93.56 93 GLN A CA 1
ATOM 730 C C . GLN A 1 93 ? -11.466 -5.763 10.888 1.00 93.56 93 GLN A C 1
ATOM 732 O O . GLN A 1 93 ? -10.272 -5.947 10.653 1.00 93.56 93 GLN A O 1
ATOM 737 N N . PRO A 1 94 ? -12.237 -5.049 10.048 1.00 95.31 94 PRO A N 1
ATOM 738 C CA . PRO A 1 94 ? -11.667 -4.266 8.957 1.00 95.31 94 PRO A CA 1
ATOM 739 C C . PRO A 1 94 ? -10.904 -3.057 9.515 1.00 95.31 94 PRO A C 1
ATOM 741 O O . PRO A 1 94 ? -11.438 -2.285 10.311 1.00 95.31 94 PRO A O 1
ATOM 744 N N . GLN A 1 95 ? -9.658 -2.904 9.091 1.00 97.00 95 GLN A N 1
ATOM 745 C CA . GLN A 1 95 ? -8.771 -1.800 9.442 1.00 97.00 95 GLN A CA 1
ATOM 746 C C . GLN A 1 95 ? -8.049 -1.316 8.184 1.00 97.00 95 GLN A C 1
ATOM 748 O O . GLN A 1 95 ? -7.996 -2.021 7.176 1.00 97.00 95 GLN A O 1
ATOM 753 N N . LEU A 1 96 ? -7.515 -0.102 8.227 1.00 97.94 96 LEU A N 1
ATOM 754 C CA . LEU A 1 96 ? -6.862 0.526 7.086 1.00 97.94 96 LEU A CA 1
ATOM 755 C C . LEU A 1 96 ? -5.356 0.486 7.276 1.00 97.94 96 LEU A C 1
ATOM 757 O O . LEU A 1 96 ? -4.827 1.110 8.193 1.00 97.94 96 LEU A O 1
ATOM 761 N N . LEU A 1 97 ? -4.683 -0.265 6.410 1.00 97.69 97 LEU A N 1
ATOM 762 C CA . LEU A 1 97 ? -3.235 -0.276 6.316 1.00 97.69 97 LEU A CA 1
ATOM 763 C C . LEU A 1 97 ? -2.802 0.821 5.351 1.00 97.69 97 LEU A C 1
ATOM 765 O O . LEU A 1 97 ? -3.104 0.753 4.161 1.00 97.69 97 LEU A O 1
ATOM 769 N N . VAL A 1 98 ? -2.097 1.807 5.886 1.00 96.38 98 VAL A N 1
ATOM 770 C CA . VAL A 1 98 ? -1.506 2.928 5.165 1.00 96.38 98 VAL A CA 1
ATOM 771 C C . VAL A 1 98 ? 0.002 2.709 5.129 1.00 96.38 98 VAL A C 1
ATOM 773 O O . VAL A 1 98 ? 0.622 2.588 6.183 1.00 96.38 98 VAL A O 1
ATOM 776 N N . MET A 1 99 ? 0.609 2.651 3.950 1.00 96.00 99 MET A N 1
ATOM 777 C CA . MET A 1 99 ? 2.045 2.415 3.802 1.00 96.00 99 MET A CA 1
ATOM 778 C C . MET A 1 99 ? 2.726 3.600 3.137 1.00 96.00 99 MET A C 1
ATOM 780 O O . MET A 1 99 ? 2.213 4.143 2.161 1.00 96.00 99 MET A O 1
ATOM 784 N N . GLY A 1 100 ? 3.898 3.971 3.652 1.00 93.81 100 GLY A N 1
ATOM 785 C CA . GLY A 1 100 ? 4.798 4.846 2.915 1.00 93.81 100 GLY A CA 1
ATOM 786 C C . GLY A 1 100 ? 5.592 4.102 1.842 1.00 93.81 100 GLY A C 1
ATOM 787 O O . GLY A 1 100 ? 5.730 2.876 1.920 1.00 93.81 100 GLY A O 1
ATOM 788 N N . SER A 1 101 ? 6.142 4.839 0.872 1.00 92.44 101 SER A N 1
ATOM 789 C CA . SER A 1 101 ? 6.909 4.266 -0.251 1.00 92.44 101 SER A CA 1
ATOM 790 C C . SER A 1 101 ? 8.212 3.579 0.150 1.00 92.44 101 SER A C 1
ATOM 792 O O . SER A 1 101 ? 8.699 2.715 -0.577 1.00 92.44 101 SER A O 1
ATOM 794 N N . GLY A 1 102 ? 8.792 3.945 1.296 1.00 92.31 102 GLY A N 1
ATOM 795 C CA . GLY A 1 102 ? 10.083 3.421 1.750 1.00 92.31 102 GLY A CA 1
ATOM 796 C C . GLY A 1 102 ? 11.314 4.059 1.096 1.00 92.31 102 GLY A C 1
ATOM 797 O O . GLY A 1 102 ? 12.428 3.690 1.451 1.00 92.31 102 GLY A O 1
ATOM 798 N N . SER A 1 103 ? 11.139 5.041 0.206 1.00 86.25 103 SER A N 1
ATOM 799 C CA . SER A 1 103 ? 12.229 5.685 -0.553 1.00 86.25 103 SER A CA 1
ATOM 800 C C . SER A 1 103 ? 13.136 6.605 0.278 1.00 86.25 103 SER A C 1
ATOM 802 O O . SER A 1 103 ? 14.231 6.966 -0.143 1.00 86.25 103 SER A O 1
ATOM 804 N N . THR A 1 104 ? 12.690 7.015 1.467 1.00 85.44 104 THR A N 1
ATOM 805 C CA . THR A 1 104 ? 13.495 7.761 2.446 1.00 85.44 104 THR A CA 1
ATOM 806 C C . THR A 1 104 ? 13.133 7.320 3.860 1.00 85.44 104 THR A C 1
ATOM 808 O O . THR A 1 104 ? 12.054 6.775 4.083 1.00 85.44 104 THR A O 1
ATOM 811 N N . GLU A 1 105 ? 13.986 7.620 4.840 1.00 84.44 105 GLU A N 1
ATOM 812 C CA . GLU A 1 105 ? 13.788 7.215 6.243 1.00 84.44 105 GLU A CA 1
ATOM 813 C C . GLU A 1 105 ? 12.422 7.625 6.824 1.00 84.44 105 GLU A C 1
ATOM 815 O O . GLU A 1 105 ? 11.761 6.834 7.491 1.00 84.44 105 GLU A O 1
ATOM 820 N N . ASN A 1 106 ? 11.923 8.823 6.496 1.00 81.94 106 ASN A N 1
ATOM 821 C CA . ASN A 1 106 ? 10.611 9.294 6.969 1.00 81.94 106 ASN A CA 1
ATOM 822 C C . ASN A 1 106 ? 9.417 8.569 6.314 1.00 81.94 106 ASN A C 1
ATOM 824 O O . ASN A 1 106 ? 8.278 8.753 6.741 1.00 81.94 106 ASN A O 1
ATOM 828 N N . ARG A 1 107 ? 9.668 7.774 5.268 1.00 86.75 107 ARG A N 1
ATOM 829 C CA . ARG A 1 107 ? 8.676 7.013 4.493 1.00 86.75 107 ARG A CA 1
ATOM 830 C C . ARG A 1 107 ? 8.727 5.512 4.801 1.00 86.75 107 ARG A C 1
ATOM 832 O O . ARG A 1 107 ? 7.913 4.760 4.272 1.00 86.75 107 ARG A O 1
ATOM 839 N N . LYS A 1 108 ? 9.651 5.069 5.664 1.00 92.62 108 LYS A N 1
ATOM 840 C CA . LYS A 1 108 ? 9.810 3.673 6.105 1.00 92.62 108 LYS A CA 1
ATOM 841 C C . LYS A 1 108 ? 8.885 3.338 7.279 1.00 92.62 108 LYS A C 1
ATOM 843 O O . LYS A 1 108 ? 9.332 3.037 8.386 1.00 92.62 108 LYS A O 1
ATOM 848 N N . LYS A 1 109 ? 7.574 3.474 7.063 1.00 91.94 109 LYS A N 1
ATOM 849 C CA . LYS A 1 109 ? 6.562 3.189 8.085 1.00 91.94 109 LYS A CA 1
ATOM 850 C C . LYS A 1 109 ? 5.236 2.777 7.460 1.00 91.94 109 LYS A C 1
ATOM 852 O O . LYS A 1 109 ? 4.751 3.432 6.539 1.00 91.94 109 LYS A O 1
ATOM 857 N N . ALA A 1 110 ? 4.621 1.742 8.026 1.00 95.31 110 ALA A N 1
ATOM 858 C CA . ALA A 1 110 ? 3.246 1.367 7.742 1.00 95.31 110 ALA A CA 1
ATOM 859 C C . ALA A 1 110 ? 2.387 1.522 8.995 1.00 95.31 110 ALA A C 1
ATOM 861 O O . ALA A 1 110 ? 2.709 0.997 10.064 1.00 95.31 110 ALA A O 1
ATOM 862 N N . LEU A 1 111 ? 1.284 2.242 8.853 1.00 95.81 111 LEU A N 1
ATOM 863 C CA . LEU A 1 111 ? 0.337 2.541 9.911 1.00 95.81 111 LEU A CA 1
ATOM 864 C C . LEU A 1 111 ? -0.935 1.731 9.719 1.00 95.81 111 LEU A C 1
ATOM 866 O O . LEU A 1 111 ? -1.447 1.601 8.611 1.00 95.81 111 LEU A O 1
ATOM 870 N N . LEU A 1 112 ? -1.469 1.227 10.819 1.00 96.56 112 LEU A N 1
ATOM 871 C CA . LEU A 1 112 ? -2.742 0.542 10.869 1.00 96.56 112 LEU A CA 1
ATOM 872 C C . LEU A 1 112 ? -3.735 1.409 11.636 1.00 96.56 112 LEU A C 1
ATOM 874 O O . LEU A 1 112 ? -3.598 1.612 12.843 1.00 96.56 112 LEU A O 1
ATOM 878 N N . TYR A 1 113 ? -4.717 1.939 10.918 1.00 97.00 113 TYR A N 1
ATOM 879 C CA . TYR A 1 113 ? -5.788 2.750 11.476 1.00 97.00 113 TYR A CA 1
ATOM 880 C C . TYR A 1 113 ? -7.052 1.909 11.670 1.00 97.00 113 TYR A C 1
ATOM 882 O O . TYR A 1 113 ? -7.557 1.275 10.739 1.00 97.00 113 TYR A O 1
ATOM 890 N N . ASN A 1 114 ? -7.583 1.928 12.890 1.00 96.00 114 ASN A N 1
ATOM 891 C CA . ASN A 1 114 ? -8.825 1.264 13.244 1.00 96.00 114 ASN A CA 1
ATOM 892 C C . ASN A 1 114 ? -9.989 2.277 13.249 1.00 96.00 114 ASN A C 1
ATOM 894 O O . ASN A 1 114 ? -10.091 3.092 14.171 1.00 96.00 114 ASN A O 1
ATOM 898 N N . PRO A 1 115 ? -10.918 2.203 12.277 1.00 94.62 115 PRO A N 1
ATOM 899 C CA . PRO A 1 115 ? -12.025 3.152 12.171 1.00 94.62 115 PRO A CA 1
ATOM 900 C C . PRO A 1 115 ? -13.083 3.002 13.276 1.00 94.62 115 PRO A C 1
ATOM 902 O O . PRO A 1 115 ? -13.909 3.892 13.450 1.00 94.62 115 PRO A O 1
ATOM 905 N N . VAL A 1 116 ? -13.081 1.900 14.038 1.00 93.38 116 VAL A N 1
ATOM 906 C CA . VAL A 1 116 ? -14.053 1.664 15.121 1.00 93.38 116 VAL A CA 1
ATOM 907 C C . VAL A 1 116 ? -13.729 2.499 16.360 1.00 93.38 116 VAL A C 1
ATOM 909 O O . VAL A 1 116 ? -14.636 2.962 17.047 1.00 93.38 116 VAL A O 1
ATOM 912 N N . ASN A 1 117 ? -12.444 2.674 16.669 1.00 93.50 117 ASN A N 1
ATOM 913 C CA . ASN A 1 117 ? -11.989 3.348 17.889 1.00 93.50 117 ASN A CA 1
ATOM 914 C C . ASN A 1 117 ? -11.020 4.513 17.626 1.00 93.50 117 ASN A C 1
ATOM 916 O O . ASN A 1 117 ? -10.511 5.102 18.577 1.00 93.50 117 ASN A O 1
ATOM 920 N N . ASN A 1 118 ? -10.781 4.844 16.355 1.00 92.31 118 ASN A N 1
ATOM 921 C CA . ASN A 1 118 ? -9.870 5.886 15.888 1.00 92.31 118 ASN A CA 1
ATOM 922 C C . ASN A 1 118 ? -8.408 5.726 16.329 1.00 92.31 118 ASN A C 1
ATOM 924 O O . ASN A 1 118 ? -7.662 6.703 16.351 1.00 92.31 118 ASN A O 1
ATOM 928 N N . GLN A 1 119 ? -7.982 4.514 16.686 1.00 93.44 119 GLN A N 1
ATOM 929 C CA . GLN A 1 119 ? -6.590 4.268 17.042 1.00 93.44 119 GLN A CA 1
ATOM 930 C C . GLN A 1 119 ? -5.727 4.067 15.799 1.00 93.44 119 GLN A C 1
ATOM 932 O O . GLN A 1 119 ? -6.150 3.435 14.832 1.00 93.44 119 GLN A O 1
ATOM 937 N N . VAL A 1 120 ? -4.497 4.568 15.866 1.00 93.62 120 VAL A N 1
ATOM 938 C CA . VAL A 1 120 ? -3.446 4.345 14.873 1.00 93.62 120 VAL A CA 1
ATOM 939 C C . VAL A 1 120 ? -2.292 3.641 15.570 1.00 93.62 120 VAL A C 1
ATOM 941 O O . VAL A 1 120 ? -1.856 4.083 16.631 1.00 93.62 120 VAL A O 1
ATOM 944 N N . HIS A 1 121 ? -1.790 2.568 14.970 1.00 92.31 121 HIS A N 1
ATOM 945 C CA . HIS A 1 121 ? -0.623 1.833 15.460 1.00 92.31 121 HIS A CA 1
ATOM 946 C C . HIS A 1 121 ? 0.377 1.626 14.328 1.00 92.31 121 HIS A C 1
ATOM 948 O O . HIS A 1 121 ? -0.006 1.548 13.163 1.00 92.31 121 HIS A O 1
ATOM 954 N N . VAL A 1 122 ? 1.662 1.519 14.652 1.00 93.75 122 VAL A N 1
ATOM 955 C CA . VAL A 1 122 ? 2.687 1.154 13.665 1.00 93.75 122 VAL A CA 1
ATOM 956 C C . VAL A 1 122 ? 2.626 -0.356 13.464 1.00 93.75 122 VAL A C 1
ATOM 958 O O . VAL A 1 122 ? 2.837 -1.101 14.417 1.00 93.75 122 VAL A O 1
ATOM 961 N N . LEU A 1 123 ? 2.311 -0.799 12.245 1.00 95.75 123 LEU A N 1
ATOM 962 C CA . LEU A 1 123 ? 2.309 -2.220 11.897 1.00 95.75 123 LEU A CA 1
ATOM 963 C C . LEU A 1 123 ? 3.676 -2.677 11.397 1.00 95.75 123 LEU A C 1
ATOM 965 O O . LEU A 1 123 ? 4.111 -3.757 11.775 1.00 95.75 123 LEU A O 1
ATOM 969 N N . LEU A 1 124 ? 4.312 -1.868 10.544 1.00 96.25 124 LEU A N 1
ATOM 970 C CA . LEU A 1 124 ? 5.650 -2.123 10.010 1.00 96.25 124 LEU A CA 1
ATOM 971 C C . LEU A 1 124 ? 6.524 -0.900 10.263 1.00 96.25 124 LEU A C 1
ATOM 973 O O . LEU A 1 124 ? 6.102 0.233 9.995 1.00 96.25 124 LEU A O 1
ATOM 977 N N . ASP A 1 125 ? 7.726 -1.130 10.773 1.00 94.06 125 ASP A N 1
ATOM 978 C CA . ASP A 1 125 ? 8.685 -0.079 11.105 1.00 94.06 125 ASP A CA 1
ATOM 979 C C . ASP A 1 125 ? 9.881 -0.045 10.140 1.00 94.06 125 ASP A C 1
ATOM 981 O O . ASP A 1 125 ? 9.912 -0.744 9.126 1.00 94.06 125 ASP A O 1
ATOM 985 N N . THR A 1 126 ? 10.875 0.790 10.444 1.00 94.88 126 THR A N 1
ATOM 986 C CA . THR A 1 126 ? 12.079 0.938 9.622 1.00 94.88 126 THR A CA 1
ATOM 987 C C . THR A 1 126 ? 12.791 -0.391 9.376 1.00 94.88 126 THR A C 1
ATOM 989 O O . THR A 1 126 ? 13.226 -0.630 8.257 1.00 94.88 126 THR A O 1
ATOM 992 N N . SER A 1 127 ? 12.848 -1.287 10.366 1.00 95.88 127 SER A N 1
ATOM 993 C CA . SER A 1 127 ? 13.528 -2.579 10.221 1.00 95.88 127 SER A CA 1
ATOM 994 C C . SER A 1 127 ? 12.802 -3.516 9.252 1.00 95.88 127 SER A C 1
ATOM 996 O O . SER A 1 127 ? 13.440 -4.218 8.464 1.00 95.88 127 SER A O 1
ATOM 998 N N . ASP A 1 128 ? 11.468 -3.480 9.243 1.00 97.62 128 ASP A N 1
ATOM 999 C CA . ASP A 1 128 ? 10.666 -4.215 8.267 1.00 97.62 128 ASP A CA 1
ATOM 1000 C C . ASP A 1 128 ? 10.857 -3.649 6.850 1.00 97.62 128 ASP A C 1
ATOM 1002 O O . ASP A 1 128 ? 10.949 -4.404 5.881 1.00 97.62 128 ASP A O 1
ATOM 1006 N N . TYR A 1 129 ? 10.957 -2.325 6.716 1.00 97.50 129 TYR A N 1
ATOM 1007 C CA . TYR A 1 129 ? 11.239 -1.669 5.437 1.00 97.50 129 TYR A CA 1
ATOM 1008 C C . TYR A 1 129 ? 12.662 -1.929 4.935 1.00 97.50 129 TYR A C 1
ATOM 1010 O O . TYR A 1 129 ? 12.841 -2.150 3.740 1.00 97.50 129 TYR A O 1
ATOM 1018 N N . ASP A 1 130 ? 13.655 -1.980 5.821 1.00 97.25 130 ASP A N 1
ATOM 1019 C CA . ASP A 1 130 ? 15.021 -2.367 5.465 1.00 97.25 130 ASP A CA 1
ATOM 1020 C C . ASP A 1 130 ? 15.040 -3.801 4.919 1.00 97.25 130 ASP A C 1
ATOM 1022 O O . ASP A 1 130 ? 15.702 -4.082 3.919 1.00 97.25 130 ASP A O 1
ATOM 1026 N N . PHE A 1 131 ? 14.261 -4.716 5.505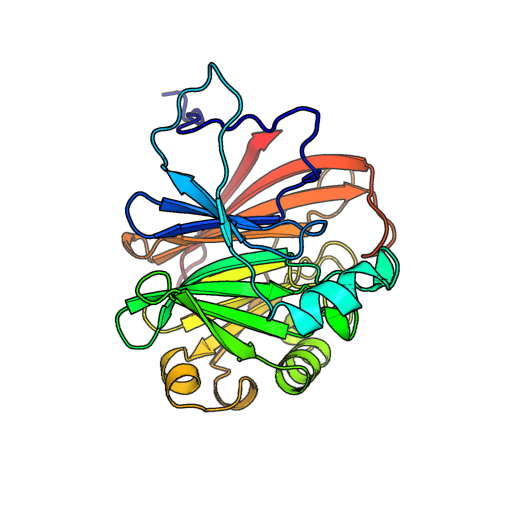 1.00 98.06 131 PHE A N 1
ATOM 1027 C CA . PHE A 1 131 ? 14.088 -6.055 4.940 1.00 98.06 131 PHE A CA 1
ATOM 1028 C C . PHE A 1 131 ? 13.487 -6.015 3.522 1.00 98.06 131 PHE A C 1
ATOM 1030 O O . PHE A 1 131 ? 13.972 -6.719 2.632 1.00 98.06 131 PHE A O 1
ATOM 1037 N N . LEU A 1 132 ? 12.457 -5.192 3.290 1.00 98.19 132 LEU A N 1
ATOM 1038 C CA . LEU A 1 132 ? 11.845 -5.028 1.965 1.00 98.19 132 LEU A CA 1
ATOM 1039 C C . LEU A 1 132 ? 12.840 -4.470 0.939 1.00 98.19 132 LEU A C 1
ATOM 1041 O O . LEU A 1 132 ? 12.932 -5.004 -0.167 1.00 98.19 132 LEU A O 1
ATOM 1045 N N . GLU A 1 133 ? 13.609 -3.449 1.316 1.00 97.31 133 GLU A N 1
ATOM 1046 C CA . GLU A 1 133 ? 14.617 -2.789 0.480 1.00 97.31 133 GLU A CA 1
ATOM 1047 C C . GLU A 1 133 ? 15.695 -3.772 -0.002 1.00 97.31 133 GLU A C 1
ATOM 1049 O O . GLU A 1 133 ? 16.048 -3.801 -1.182 1.00 97.31 133 GLU A O 1
ATOM 1054 N N . HIS A 1 134 ? 16.153 -4.662 0.882 1.00 97.25 134 HIS A N 1
ATOM 1055 C CA . HIS A 1 134 ? 17.179 -5.656 0.558 1.00 97.25 134 HIS A CA 1
ATOM 1056 C C . HIS A 1 134 ? 16.620 -6.934 -0.098 1.00 97.25 134 HIS A C 1
ATOM 1058 O O . HIS A 1 134 ? 17.382 -7.824 -0.495 1.00 97.25 134 HIS A O 1
ATOM 1064 N N . CYS A 1 135 ? 15.298 -7.057 -0.251 1.00 97.69 135 CYS A N 1
ATOM 1065 C CA . CYS A 1 135 ? 14.680 -8.228 -0.860 1.00 97.69 135 CYS A CA 1
ATOM 1066 C C . CYS A 1 135 ? 14.661 -8.121 -2.394 1.00 97.69 135 CYS A C 1
ATOM 1068 O O . CYS A 1 135 ? 13.745 -7.553 -2.987 1.00 97.69 135 CYS A O 1
ATOM 1070 N N . LEU A 1 136 ? 15.617 -8.771 -3.070 1.00 97.12 136 LEU A N 1
ATOM 1071 C CA . LEU A 1 136 ? 15.691 -8.785 -4.544 1.00 97.12 136 LEU A CA 1
ATOM 1072 C C . LEU A 1 136 ? 14.420 -9.307 -5.232 1.00 97.12 136 LEU A C 1
ATOM 1074 O O . LEU A 1 136 ? 14.132 -8.921 -6.362 1.00 97.12 136 LEU A O 1
ATOM 1078 N N . ALA A 1 137 ? 13.652 -10.178 -4.570 1.00 97.44 137 ALA A N 1
ATOM 1079 C CA . ALA A 1 137 ? 12.388 -10.680 -5.106 1.00 97.44 137 ALA A CA 1
ATOM 1080 C C . ALA A 1 137 ? 11.280 -9.610 -5.154 1.00 97.44 137 ALA A C 1
ATOM 1082 O O . ALA A 1 137 ? 10.303 -9.789 -5.881 1.00 97.44 137 ALA A O 1
ATOM 1083 N N . LEU A 1 138 ? 11.436 -8.520 -4.399 1.00 97.69 138 LEU A N 1
ATOM 1084 C CA . LEU A 1 138 ? 10.588 -7.335 -4.457 1.00 97.69 138 LEU A CA 1
ATOM 1085 C C . LEU A 1 138 ? 11.189 -6.277 -5.381 1.00 97.69 138 LEU A C 1
ATOM 1087 O O . LEU A 1 138 ? 10.537 -5.838 -6.324 1.00 97.69 138 LEU A O 1
ATOM 1091 N N . THR A 1 139 ? 12.434 -5.883 -5.122 1.00 96.94 139 THR A N 1
ATOM 1092 C CA . THR A 1 139 ? 13.014 -4.685 -5.737 1.00 96.94 139 THR A CA 1
ATOM 1093 C C . THR A 1 139 ? 13.600 -4.928 -7.119 1.00 96.94 139 THR A C 1
ATOM 1095 O O . THR A 1 139 ? 13.746 -3.993 -7.904 1.00 96.94 139 THR A O 1
ATOM 1098 N N . GLY A 1 140 ? 13.986 -6.168 -7.438 1.00 94.94 140 GLY A N 1
ATOM 1099 C CA . GLY A 1 140 ? 14.743 -6.468 -8.654 1.00 94.94 140 GLY A CA 1
ATOM 1100 C C . GLY A 1 140 ? 16.067 -5.697 -8.741 1.00 94.94 140 GLY A C 1
ATOM 1101 O O . GLY A 1 140 ? 16.558 -5.463 -9.844 1.00 94.94 140 GLY A O 1
ATOM 1102 N N . GLY A 1 141 ? 16.613 -5.255 -7.600 1.00 94.25 141 GLY A N 1
ATOM 1103 C CA . GLY A 1 141 ? 17.848 -4.472 -7.515 1.00 94.25 141 GLY A CA 1
ATOM 1104 C C . GLY A 1 141 ? 17.701 -2.960 -7.735 1.00 94.25 141 GLY A C 1
ATOM 1105 O O . GLY A 1 141 ? 18.724 -2.291 -7.835 1.00 94.25 141 GLY A O 1
ATOM 1106 N N . ALA A 1 142 ? 16.479 -2.426 -7.838 1.00 93.62 142 ALA A N 1
ATOM 1107 C CA . ALA A 1 142 ? 16.229 -0.981 -7.792 1.00 93.62 142 ALA A CA 1
ATOM 1108 C C . ALA A 1 142 ? 15.995 -0.490 -6.351 1.00 93.62 142 ALA A C 1
ATOM 1110 O O . ALA A 1 142 ? 15.810 -1.300 -5.444 1.00 93.62 142 ALA A O 1
ATOM 1111 N N . ASP A 1 143 ? 15.951 0.829 -6.162 1.00 94.56 143 ASP A N 1
ATOM 1112 C CA . ASP A 1 143 ? 15.540 1.438 -4.893 1.00 94.56 143 ASP A CA 1
ATOM 1113 C C . ASP A 1 143 ? 14.094 1.041 -4.542 1.00 94.56 143 ASP A C 1
ATOM 1115 O O . ASP A 1 143 ? 13.239 0.868 -5.424 1.00 94.56 143 ASP A O 1
ATOM 1119 N N . LEU A 1 144 ? 13.806 0.891 -3.247 1.00 95.38 144 LEU A N 1
ATOM 1120 C CA . LEU A 1 144 ? 12.468 0.546 -2.767 1.00 95.38 144 LEU A CA 1
ATOM 1121 C C . LEU A 1 144 ? 11.470 1.664 -3.102 1.00 95.38 144 LEU A C 1
ATOM 1123 O O . LEU A 1 144 ? 11.697 2.832 -2.787 1.00 95.38 144 LEU A O 1
ATOM 1127 N N . ASN A 1 145 ? 10.353 1.287 -3.721 1.00 94.88 145 ASN A N 1
ATOM 1128 C CA . ASN A 1 145 ? 9.226 2.174 -3.958 1.00 94.88 145 ASN A CA 1
ATOM 1129 C C . ASN A 1 145 ? 7.912 1.378 -3.941 1.00 94.88 145 ASN A C 1
ATOM 1131 O O . ASN A 1 145 ? 7.509 0.780 -4.946 1.00 94.88 145 ASN A O 1
ATOM 1135 N N . ILE A 1 146 ? 7.281 1.339 -2.771 1.00 95.94 146 ILE A N 1
ATOM 1136 C CA . ILE A 1 146 ? 5.997 0.674 -2.552 1.00 95.94 146 ILE A CA 1
ATOM 1137 C C . ILE A 1 146 ? 4.867 1.592 -3.015 1.00 95.94 146 ILE A C 1
ATOM 1139 O O . ILE A 1 146 ? 4.700 2.668 -2.458 1.00 95.94 146 ILE A O 1
ATOM 1143 N N . GLU A 1 147 ? 4.049 1.121 -3.956 1.00 94.12 147 GLU A N 1
ATOM 1144 C CA . GLU A 1 147 ? 2.885 1.872 -4.472 1.00 94.12 147 GLU A CA 1
ATOM 1145 C C . GLU A 1 147 ? 1.588 1.069 -4.458 1.00 94.12 147 GLU A C 1
ATOM 1147 O O . GLU A 1 147 ? 0.533 1.550 -4.850 1.00 94.12 147 GLU A O 1
ATOM 1152 N N . ALA A 1 148 ? 1.628 -0.183 -4.004 1.00 96.50 148 ALA A N 1
ATOM 1153 C CA . ALA A 1 148 ? 0.393 -0.900 -3.761 1.00 96.50 148 ALA A CA 1
ATOM 1154 C C . ALA A 1 148 ? 0.516 -1.897 -2.621 1.00 96.50 148 ALA A C 1
ATOM 1156 O O . ALA A 1 148 ? 1.561 -2.511 -2.374 1.00 96.50 148 ALA A O 1
ATOM 1157 N N . VAL A 1 149 ? -0.619 -2.097 -1.959 1.00 97.88 149 VAL A N 1
ATOM 1158 C CA . VAL A 1 149 ? -0.808 -3.118 -0.943 1.00 97.88 149 VAL A CA 1
ATOM 1159 C C . VAL A 1 149 ? -2.227 -3.655 -1.036 1.00 97.88 149 VAL A C 1
ATOM 1161 O O . VAL A 1 149 ? -3.182 -2.910 -1.220 1.00 97.88 149 VAL A O 1
ATOM 1164 N N . CYS A 1 150 ? -2.392 -4.968 -0.914 1.00 97.19 150 CYS A N 1
ATOM 1165 C CA . CYS A 1 150 ? -3.717 -5.569 -0.793 1.00 97.19 150 CYS A CA 1
ATOM 1166 C C . CYS A 1 150 ? -3.683 -6.795 0.110 1.00 97.19 150 CYS A C 1
ATOM 1168 O O . CYS A 1 150 ? -2.617 -7.356 0.358 1.00 97.19 150 CYS A O 1
ATOM 1170 N N . SER A 1 151 ? -4.839 -7.262 0.575 1.00 96.31 151 SER A N 1
ATOM 1171 C CA . SER A 1 151 ? -4.918 -8.490 1.371 1.00 96.31 151 SER A CA 1
ATOM 1172 C C . SER A 1 151 ? -6.063 -9.395 0.945 1.00 96.31 151 SER A C 1
ATOM 1174 O O . SER A 1 151 ? -7.146 -8.913 0.620 1.00 96.31 151 SER A O 1
ATOM 1176 N N . ASP A 1 152 ? -5.841 -10.706 1.030 1.00 93.81 152 ASP A N 1
ATOM 1177 C CA . ASP A 1 152 ? -6.935 -11.670 1.157 1.00 93.81 152 ASP A CA 1
ATOM 1178 C C . ASP A 1 152 ? -7.204 -11.968 2.648 1.00 93.81 152 ASP A C 1
ATOM 1180 O O . ASP A 1 152 ? -6.744 -11.247 3.531 1.00 93.81 152 ASP A O 1
ATOM 1184 N N . GLN A 1 153 ? -7.964 -13.021 2.959 1.00 90.31 153 GLN A N 1
ATOM 1185 C CA . GLN A 1 153 ? -8.271 -13.376 4.354 1.00 90.31 153 GLN A CA 1
ATOM 1186 C C . GLN A 1 153 ? -7.040 -13.768 5.190 1.00 90.31 153 GLN A C 1
ATOM 1188 O O . GLN A 1 153 ? -7.083 -13.657 6.411 1.00 90.31 153 GLN A O 1
ATOM 1193 N N . ASN A 1 154 ? -5.974 -14.253 4.551 1.00 93.12 154 ASN A N 1
ATOM 1194 C CA . ASN A 1 154 ? -4.836 -14.893 5.213 1.00 93.12 154 ASN A CA 1
ATOM 1195 C C . ASN A 1 154 ? -3.489 -14.260 4.853 1.00 93.12 154 ASN A C 1
ATOM 1197 O O . ASN A 1 154 ? -2.491 -14.542 5.515 1.00 93.12 154 ASN A O 1
ATOM 1201 N N . ASN A 1 155 ? -3.421 -13.489 3.769 1.00 96.75 155 ASN A N 1
ATOM 1202 C CA . ASN A 1 155 ? -2.173 -13.016 3.198 1.00 96.75 155 ASN A CA 1
ATOM 1203 C C . ASN A 1 155 ? -2.212 -11.517 2.923 1.00 96.75 155 ASN A C 1
ATOM 1205 O O . ASN A 1 155 ? -3.206 -10.999 2.411 1.00 96.75 155 ASN A O 1
ATOM 1209 N N . LEU A 1 156 ? -1.083 -10.870 3.194 1.00 98.12 156 LEU A N 1
ATOM 1210 C CA . LEU A 1 156 ? -0.780 -9.508 2.777 1.00 98.12 156 LEU A CA 1
ATOM 1211 C C . LEU A 1 156 ? 0.111 -9.551 1.533 1.00 98.12 156 LEU A C 1
ATOM 1213 O O . LEU A 1 156 ? 1.037 -10.358 1.460 1.00 98.12 156 LEU A O 1
ATOM 1217 N N . TYR A 1 157 ? -0.171 -8.687 0.568 1.00 98.31 157 TYR A N 1
ATOM 1218 C CA . TYR A 1 157 ? 0.567 -8.548 -0.679 1.00 98.31 157 TYR A CA 1
ATOM 1219 C C . TYR A 1 157 ? 1.135 -7.135 -0.747 1.00 98.31 157 TYR A C 1
ATOM 1221 O O . TYR A 1 157 ? 0.357 -6.186 -0.710 1.00 98.31 157 TYR A O 1
ATOM 1229 N N . ILE A 1 158 ? 2.457 -7.004 -0.850 1.00 98.44 158 ILE A N 1
ATOM 1230 C CA . ILE A 1 158 ? 3.158 -5.716 -0.985 1.00 98.44 158 ILE A CA 1
ATOM 1231 C C . ILE A 1 158 ? 3.807 -5.676 -2.366 1.00 98.44 158 ILE A C 1
ATOM 1233 O O . ILE A 1 158 ? 4.461 -6.648 -2.756 1.00 98.44 158 ILE A O 1
ATOM 1237 N N . PHE A 1 159 ? 3.610 -4.577 -3.093 1.00 97.88 159 PHE A N 1
ATOM 1238 C CA . PHE A 1 159 ? 3.991 -4.438 -4.497 1.00 97.88 159 PHE A CA 1
ATOM 1239 C C . PHE A 1 159 ? 4.989 -3.293 -4.688 1.00 97.88 159 PHE A C 1
ATOM 1241 O O . PHE A 1 159 ? 4.769 -2.179 -4.215 1.00 97.88 159 PHE A O 1
ATOM 1248 N N . GLN A 1 160 ? 6.051 -3.570 -5.440 1.00 96.31 160 GLN A N 1
ATOM 1249 C CA . GLN A 1 160 ? 7.000 -2.572 -5.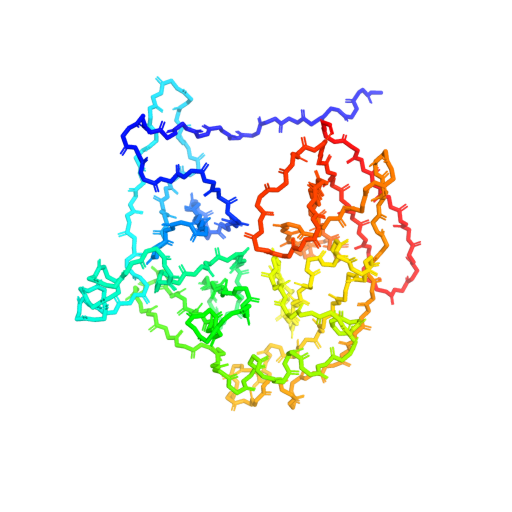931 1.00 96.31 160 GLN A CA 1
ATOM 1250 C C . GLN A 1 160 ? 6.441 -1.885 -7.187 1.00 96.31 160 GLN A C 1
ATOM 1252 O O . GLN A 1 160 ? 5.947 -2.580 -8.082 1.00 96.31 160 GLN A O 1
ATOM 1257 N N . ARG A 1 161 ? 6.594 -0.554 -7.310 1.00 93.88 161 ARG A N 1
ATOM 1258 C CA . ARG A 1 161 ? 6.175 0.208 -8.506 1.00 93.88 161 ARG A CA 1
ATOM 1259 C C . ARG A 1 161 ? 6.769 -0.372 -9.784 1.00 93.88 161 ARG A C 1
ATOM 1261 O O . ARG A 1 161 ? 6.038 -0.656 -10.722 1.00 93.88 161 ARG A O 1
ATOM 1268 N N . GLY A 1 162 ? 8.090 -0.556 -9.820 1.00 89.50 162 GLY A N 1
ATOM 1269 C CA . GLY A 1 162 ? 8.785 -1.337 -10.850 1.00 89.50 162 GLY A CA 1
ATOM 1270 C C . GLY A 1 162 ? 9.016 -0.667 -12.208 1.00 89.50 162 GLY A C 1
ATOM 1271 O O . GLY A 1 162 ? 9.589 -1.299 -13.092 1.00 89.50 162 GLY A O 1
ATOM 1272 N N . ASN A 1 163 ? 8.645 0.603 -12.392 1.00 83.06 163 ASN A N 1
ATOM 1273 C CA . ASN A 1 163 ? 8.826 1.326 -13.660 1.00 83.06 163 ASN A CA 1
ATOM 1274 C C . ASN A 1 163 ? 10.308 1.554 -14.036 1.00 83.06 163 ASN A C 1
ATOM 1276 O O . ASN A 1 163 ? 10.647 1.500 -15.216 1.00 83.06 163 ASN A O 1
ATOM 1280 N N . ILE A 1 164 ? 11.207 1.757 -13.062 1.00 85.25 164 ILE A N 1
ATOM 1281 C CA . ILE A 1 164 ? 12.624 2.084 -13.328 1.00 85.25 164 ILE A CA 1
ATOM 1282 C C . ILE A 1 164 ? 13.405 0.910 -13.928 1.00 85.25 164 ILE A C 1
ATOM 1284 O O . ILE A 1 164 ? 14.083 1.060 -14.943 1.00 85.25 164 ILE A O 1
ATOM 1288 N N . ASN A 1 165 ? 13.307 -0.275 -13.324 1.00 89.31 165 ASN A N 1
ATOM 1289 C CA . ASN A 1 165 ? 14.014 -1.483 -13.768 1.00 89.31 165 ASN A CA 1
ATOM 1290 C C . ASN A 1 165 ? 13.103 -2.498 -14.477 1.00 89.31 165 ASN A C 1
ATOM 1292 O O . ASN A 1 165 ? 13.551 -3.596 -14.808 1.00 89.31 165 ASN A O 1
ATOM 1296 N N . ARG A 1 166 ? 11.834 -2.141 -14.720 1.00 90.56 166 ARG A N 1
ATOM 1297 C CA . ARG A 1 166 ? 10.809 -3.000 -15.341 1.00 90.56 166 ARG A CA 1
ATOM 1298 C C . ARG A 1 166 ? 10.518 -4.267 -14.527 1.00 90.56 166 ARG A C 1
ATOM 1300 O O . ARG A 1 166 ? 10.080 -5.280 -15.081 1.00 90.56 166 ARG A O 1
ATOM 1307 N N . PHE A 1 167 ? 10.766 -4.222 -13.217 1.00 93.00 167 PHE A N 1
ATOM 1308 C CA . PHE A 1 167 ? 10.565 -5.333 -12.294 1.00 93.00 167 PHE A CA 1
ATOM 1309 C C . PHE A 1 167 ? 9.485 -4.993 -11.262 1.00 93.00 167 PHE A C 1
ATOM 1311 O O . PHE A 1 167 ? 9.680 -4.163 -10.382 1.00 93.00 167 PHE A O 1
ATOM 1318 N N . HIS A 1 168 ? 8.349 -5.680 -11.349 1.00 94.44 168 HIS A N 1
ATOM 1319 C CA . HIS A 1 168 ? 7.143 -5.422 -10.564 1.00 94.44 168 HIS A CA 1
ATOM 1320 C C . HIS A 1 168 ? 6.969 -6.519 -9.512 1.00 94.44 168 HIS A C 1
ATOM 1322 O O . HIS A 1 168 ? 6.048 -7.347 -9.578 1.00 94.44 168 HIS A O 1
ATOM 1328 N N . GLY A 1 169 ? 7.934 -6.590 -8.596 1.00 96.56 169 GLY A N 1
ATOM 1329 C CA . GLY A 1 169 ? 7.965 -7.612 -7.563 1.00 96.56 169 GLY A CA 1
ATOM 1330 C C . GLY A 1 169 ? 6.777 -7.506 -6.614 1.00 96.56 169 GLY A C 1
ATOM 1331 O O . GLY A 1 169 ? 6.296 -6.419 -6.293 1.00 96.56 169 GLY A O 1
ATOM 1332 N N . VAL A 1 170 ? 6.312 -8.665 -6.160 1.00 98.06 170 VAL A N 1
ATOM 1333 C CA . VAL A 1 170 ? 5.245 -8.807 -5.175 1.00 98.06 170 VAL A CA 1
ATOM 1334 C C . VAL A 1 170 ? 5.682 -9.814 -4.131 1.00 98.06 170 VAL A C 1
ATOM 1336 O O . VAL A 1 170 ? 5.984 -10.967 -4.457 1.00 98.06 170 VAL A O 1
ATOM 1339 N N . LEU A 1 171 ? 5.673 -9.399 -2.869 1.00 98.50 171 LEU A N 1
ATOM 1340 C CA . LEU A 1 171 ? 5.883 -10.294 -1.737 1.00 98.50 171 LEU A CA 1
ATOM 1341 C C . LEU A 1 171 ? 4.551 -10.651 -1.091 1.00 98.50 171 LEU A C 1
ATOM 1343 O O . LEU A 1 171 ? 3.650 -9.822 -0.984 1.00 98.50 171 LEU A O 1
ATOM 1347 N N . VAL A 1 172 ? 4.440 -11.907 -0.663 1.00 98.38 172 VAL A N 1
ATOM 1348 C CA . VAL A 1 172 ? 3.256 -12.459 -0.008 1.00 98.38 172 VAL A CA 1
ATOM 1349 C C . VAL A 1 172 ? 3.618 -12.848 1.414 1.00 98.38 172 VAL A C 1
ATOM 1351 O O . VAL A 1 172 ? 4.429 -13.751 1.622 1.00 98.38 172 VAL A O 1
ATOM 1354 N N . PHE A 1 173 ? 2.966 -12.217 2.380 1.00 98.44 173 PHE A N 1
ATOM 1355 C CA . PHE A 1 173 ? 3.191 -12.421 3.806 1.00 98.44 173 PHE A CA 1
ATOM 1356 C C . PHE A 1 173 ? 1.997 -13.097 4.464 1.00 98.44 173 PHE A C 1
ATOM 1358 O O . PHE A 1 173 ? 0.861 -12.958 4.016 1.00 98.44 173 PHE A O 1
ATOM 1365 N N . ASP A 1 174 ? 2.251 -13.840 5.535 1.00 97.81 174 ASP A N 1
ATOM 1366 C CA . ASP A 1 174 ? 1.217 -14.442 6.364 1.00 97.81 174 ASP A CA 1
ATOM 1367 C C . ASP A 1 174 ? 0.647 -13.408 7.334 1.00 97.81 174 ASP A C 1
ATOM 1369 O O . ASP A 1 174 ? 1.290 -13.032 8.316 1.00 97.81 174 ASP A O 1
ATOM 1373 N N . LEU A 1 175 ? -0.577 -12.960 7.063 1.00 95.81 175 LEU A N 1
ATOM 1374 C CA . LEU A 1 175 ? -1.209 -11.905 7.844 1.00 95.81 175 LEU A CA 1
ATOM 1375 C C . LEU A 1 175 ? -1.516 -12.364 9.278 1.00 95.81 175 LEU A C 1
ATOM 1377 O O . LEU A 1 175 ? -1.448 -11.562 10.204 1.00 95.81 175 LEU A O 1
ATOM 1381 N N . ILE A 1 176 ? -1.775 -13.660 9.486 1.00 95.12 176 ILE A N 1
ATOM 1382 C CA . ILE A 1 176 ? -2.016 -14.222 10.822 1.00 95.12 176 ILE A CA 1
ATOM 1383 C C . ILE A 1 176 ? -0.726 -14.181 11.645 1.00 95.12 176 ILE A C 1
ATOM 1385 O O . ILE A 1 176 ? -0.756 -13.877 12.836 1.00 95.12 176 ILE A O 1
ATOM 1389 N N . LYS A 1 177 ? 0.434 -14.464 11.041 1.00 96.94 177 LYS A N 1
ATOM 1390 C CA . LYS A 1 177 ? 1.717 -14.314 11.745 1.00 96.94 177 LYS A CA 1
ATOM 1391 C C . LYS A 1 177 ? 1.982 -12.860 12.143 1.00 96.94 177 LYS A C 1
ATOM 1393 O O . LYS A 1 177 ? 2.391 -12.641 13.281 1.00 96.94 177 LYS A O 1
ATOM 1398 N N . LEU A 1 178 ? 1.714 -11.902 11.252 1.00 95.88 178 LEU A N 1
ATOM 1399 C CA . LEU A 1 178 ? 1.863 -10.469 11.544 1.00 95.88 178 LEU A CA 1
ATOM 1400 C C . LEU A 1 178 ? 0.964 -10.031 12.711 1.00 95.88 178 LEU A C 1
ATOM 1402 O O . LEU A 1 178 ? 1.443 -9.399 13.645 1.00 95.88 178 LEU A O 1
ATOM 1406 N N . GLN A 1 179 ? -0.304 -10.459 12.725 1.00 94.19 179 GLN A N 1
ATOM 1407 C CA . GLN A 1 179 ? -1.233 -10.217 13.844 1.00 94.19 179 GLN A CA 1
ATOM 1408 C C . GLN A 1 179 ? -0.716 -10.763 15.180 1.00 94.19 179 GLN A C 1
ATOM 1410 O O . GLN A 1 179 ? -0.925 -10.170 16.231 1.00 94.19 179 GLN A O 1
ATOM 1415 N N . ASN A 1 180 ? 0.017 -11.876 15.145 1.00 94.50 180 ASN A N 1
ATOM 1416 C CA . ASN A 1 180 ? 0.637 -12.472 16.327 1.00 94.50 180 ASN A CA 1
ATOM 1417 C C . ASN A 1 180 ? 2.015 -11.866 16.673 1.00 94.50 180 ASN A C 1
ATOM 1419 O O . ASN A 1 180 ? 2.786 -12.486 17.412 1.00 94.50 180 ASN A O 1
ATOM 1423 N N . GLY A 1 181 ? 2.355 -10.696 16.121 1.00 93.00 181 GLY A N 1
ATOM 1424 C CA . GLY A 1 181 ? 3.584 -9.959 16.429 1.00 93.00 181 GLY A CA 1
ATOM 1425 C C . GLY A 1 181 ? 4.861 -10.601 15.884 1.00 93.00 181 GLY A C 1
ATOM 1426 O O . GLY A 1 181 ? 5.939 -10.415 16.447 1.00 93.00 181 GLY A O 1
ATOM 1427 N N . LYS A 1 182 ? 4.763 -11.424 14.835 1.00 96.00 182 LYS A N 1
ATOM 1428 C CA . LYS A 1 182 ? 5.944 -11.943 14.131 1.00 96.00 182 LYS A CA 1
ATOM 1429 C C . LYS A 1 182 ? 6.485 -10.887 13.168 1.00 96.00 182 LYS A C 1
ATOM 1431 O O . LYS A 1 182 ? 5.699 -10.176 12.556 1.00 96.00 182 LYS A O 1
ATOM 1436 N N . SER A 1 183 ? 7.810 -10.837 13.007 1.00 94.50 183 SER A N 1
ATOM 1437 C CA . SER A 1 183 ? 8.463 -9.913 12.069 1.00 94.50 183 SER A CA 1
ATOM 1438 C C . SER A 1 183 ? 8.029 -10.163 10.628 1.00 94.50 183 SER A C 1
ATOM 1440 O O . SER A 1 183 ? 7.680 -11.303 10.274 1.00 94.50 183 SER A O 1
ATOM 1442 N N . LEU A 1 184 ? 8.128 -9.131 9.785 1.00 96.69 184 LEU A N 1
ATOM 1443 C CA . LEU A 1 184 ? 7.766 -9.230 8.376 1.00 96.69 184 LEU A CA 1
ATOM 1444 C C . LEU A 1 184 ? 8.540 -10.348 7.668 1.00 96.69 184 LEU A C 1
ATOM 1446 O O . LEU A 1 184 ? 7.925 -11.211 7.037 1.00 96.69 184 LEU A O 1
ATOM 1450 N N . GLU A 1 185 ? 9.855 -10.424 7.881 1.00 96.81 185 GLU A N 1
ATOM 1451 C CA . GLU A 1 185 ? 10.720 -11.478 7.334 1.00 96.81 185 GLU A CA 1
ATOM 1452 C C . GLU A 1 185 ? 10.213 -12.891 7.676 1.00 96.81 185 GLU A C 1
ATOM 1454 O O . GLU A 1 185 ? 10.022 -13.728 6.793 1.00 96.81 185 GLU A O 1
ATOM 1459 N N . SER A 1 186 ? 9.908 -13.162 8.949 1.00 96.88 186 SER A N 1
ATOM 1460 C CA . SER A 1 186 ? 9.451 -14.491 9.396 1.00 96.88 186 SER A CA 1
ATOM 1461 C C . SER A 1 186 ? 8.041 -14.864 8.905 1.00 96.88 186 SER A C 1
ATOM 1463 O O . SER A 1 186 ? 7.614 -16.032 8.969 1.00 96.88 186 SER A O 1
ATOM 1465 N N . SER A 1 187 ? 7.297 -13.862 8.432 1.00 97.81 187 SER A N 1
ATOM 1466 C CA . SER A 1 187 ? 5.966 -14.010 7.857 1.00 97.81 187 SER A CA 1
ATOM 1467 C C . SER A 1 187 ? 5.982 -14.214 6.340 1.00 97.81 187 SER A C 1
ATOM 1469 O O . SER A 1 187 ? 4.946 -14.592 5.795 1.00 97.81 187 SER A O 1
ATOM 1471 N N . LEU A 1 188 ? 7.123 -14.038 5.658 1.00 98.31 188 LEU A N 1
ATOM 1472 C CA . LEU A 1 188 ? 7.228 -14.218 4.209 1.00 98.31 188 LEU A CA 1
ATOM 1473 C C . LEU A 1 188 ? 6.846 -15.651 3.801 1.00 98.31 188 LEU A C 1
ATOM 1475 O O . LEU A 1 188 ? 7.358 -16.636 4.337 1.00 98.31 188 LEU A O 1
ATOM 1479 N N . LYS A 1 189 ? 5.933 -15.774 2.834 1.00 97.50 189 LYS A N 1
ATOM 1480 C CA . LYS A 1 189 ? 5.431 -17.060 2.320 1.00 97.50 189 LYS A CA 1
ATOM 1481 C C . LYS A 1 189 ? 5.880 -17.333 0.900 1.00 97.50 189 LYS A C 1
ATOM 1483 O O . LYS A 1 189 ? 6.145 -18.479 0.552 1.00 97.50 189 LYS A O 1
ATOM 1488 N N . ASN A 1 190 ? 5.826 -16.310 0.055 1.00 96.56 190 ASN A N 1
ATOM 1489 C CA . ASN A 1 190 ? 6.056 -16.450 -1.372 1.00 96.56 190 ASN A CA 1
ATOM 1490 C C . ASN A 1 190 ? 6.395 -15.096 -1.997 1.00 96.56 190 ASN A C 1
ATOM 1492 O O . ASN A 1 190 ? 6.136 -14.049 -1.408 1.00 96.56 190 ASN A O 1
ATOM 1496 N N . SER A 1 191 ? 6.890 -15.133 -3.225 1.00 96.50 191 SER A N 1
ATOM 1497 C CA . SER A 1 191 ? 7.058 -13.965 -4.074 1.00 96.50 191 SER A CA 1
ATOM 1498 C C . SER A 1 191 ? 6.675 -14.291 -5.513 1.00 96.50 191 SER A C 1
ATOM 1500 O O . SER A 1 191 ? 6.680 -15.448 -5.942 1.00 96.50 191 SER A O 1
ATOM 1502 N N . PHE A 1 192 ? 6.290 -13.272 -6.268 1.00 94.62 192 PHE A N 1
ATOM 1503 C CA . PHE A 1 192 ? 6.104 -13.361 -7.711 1.00 94.62 192 PHE A CA 1
ATOM 1504 C C . PHE A 1 192 ? 6.347 -11.994 -8.346 1.00 94.62 192 PHE A C 1
ATOM 1506 O O . PHE A 1 192 ? 6.425 -10.989 -7.656 1.00 94.62 192 PHE A O 1
ATOM 1513 N N . ASN A 1 193 ? 6.469 -11.956 -9.668 1.00 91.62 193 ASN A N 1
ATOM 1514 C CA . ASN A 1 193 ? 6.651 -10.720 -10.423 1.00 91.62 193 ASN A CA 1
ATOM 1515 C C . ASN A 1 193 ? 5.479 -10.541 -11.394 1.00 91.62 193 ASN A C 1
ATOM 1517 O O . ASN A 1 193 ? 5.054 -11.510 -12.038 1.00 91.62 193 ASN A O 1
ATOM 1521 N N . LEU A 1 194 ? 4.958 -9.320 -11.503 1.00 88.94 194 LEU A N 1
ATOM 1522 C CA . LEU A 1 194 ? 3.955 -8.969 -12.501 1.00 88.94 194 LEU A CA 1
ATOM 1523 C C . LEU A 1 194 ? 4.612 -8.529 -13.814 1.00 88.94 194 LEU A C 1
ATOM 1525 O O . LEU A 1 194 ? 5.666 -7.901 -13.858 1.00 88.94 194 LEU A O 1
ATOM 1529 N N . THR A 1 195 ? 3.966 -8.873 -14.926 1.00 83.81 195 THR A N 1
ATOM 1530 C CA . THR A 1 195 ? 4.344 -8.364 -16.248 1.00 83.81 195 THR A CA 1
ATOM 1531 C C . THR A 1 195 ? 3.300 -7.348 -16.670 1.00 83.81 195 THR A C 1
ATOM 1533 O O . THR A 1 195 ? 2.158 -7.720 -16.960 1.00 83.81 195 THR A O 1
ATOM 1536 N N . LEU A 1 196 ? 3.695 -6.080 -16.691 1.00 84.69 196 LEU A N 1
ATOM 1537 C CA . LEU A 1 196 ? 2.855 -4.977 -17.131 1.00 84.69 196 LEU A CA 1
ATOM 1538 C C . LEU A 1 196 ? 3.155 -4.602 -18.589 1.00 84.69 196 LEU A C 1
ATOM 1540 O O . LEU A 1 196 ? 4.259 -4.865 -19.069 1.00 84.69 196 LEU A O 1
ATOM 1544 N N . PRO A 1 197 ? 2.173 -4.042 -19.318 1.00 78.75 197 PRO A N 1
ATOM 1545 C CA . PRO A 1 197 ? 2.409 -3.535 -20.661 1.00 78.75 197 PRO A CA 1
ATOM 1546 C C . PRO A 1 197 ? 3.338 -2.316 -20.634 1.00 78.75 197 PRO A C 1
ATOM 1548 O O . PRO A 1 197 ? 3.503 -1.649 -19.616 1.00 78.75 197 PRO A O 1
ATOM 1551 N N . GLU A 1 198 ? 3.902 -2.002 -21.790 1.00 82.00 198 GLU A N 1
ATOM 1552 C CA . GLU A 1 198 ? 4.649 -0.771 -22.027 1.00 82.00 198 GLU A CA 1
ATOM 1553 C C . GLU A 1 198 ? 3.854 0.114 -22.982 1.00 82.00 198 GLU A C 1
ATOM 1555 O O . GLU A 1 198 ? 3.084 -0.386 -23.813 1.00 82.00 198 GLU A O 1
ATOM 1560 N N . LEU A 1 199 ? 4.053 1.425 -22.883 1.00 79.06 199 LEU A N 1
ATOM 1561 C CA . LEU A 1 199 ? 3.453 2.390 -23.792 1.00 79.06 199 LEU A CA 1
ATOM 1562 C C . LEU A 1 199 ? 4.550 3.300 -24.332 1.00 79.06 199 LEU A C 1
ATOM 1564 O O . LEU A 1 199 ? 5.279 3.919 -23.568 1.00 79.06 199 LEU A O 1
ATOM 1568 N N . GLU A 1 200 ? 4.691 3.339 -25.658 1.00 79.81 200 GLU A N 1
ATOM 1569 C CA . GLU A 1 200 ? 5.678 4.189 -26.347 1.00 79.81 200 GLU A CA 1
ATOM 1570 C C . GLU A 1 200 ? 7.124 4.004 -25.835 1.00 79.81 200 GLU A C 1
ATOM 1572 O O . GLU A 1 200 ? 7.921 4.936 -25.790 1.00 79.81 200 GLU A O 1
ATOM 1577 N N . GLY A 1 201 ? 7.474 2.774 -25.440 1.00 77.88 201 GLY A N 1
ATOM 1578 C CA . GLY A 1 201 ? 8.797 2.421 -24.912 1.00 77.88 201 GLY A CA 1
ATOM 1579 C C . GLY A 1 201 ? 9.019 2.770 -23.435 1.00 77.88 201 GLY A C 1
ATOM 1580 O O . GLY A 1 201 ? 10.026 2.340 -22.863 1.00 77.88 201 GLY A O 1
ATOM 1581 N N . ALA A 1 202 ? 8.083 3.484 -22.802 1.00 79.50 202 ALA A N 1
ATOM 1582 C CA . ALA A 1 202 ? 8.068 3.723 -21.365 1.00 79.50 202 ALA A CA 1
ATOM 1583 C C . ALA A 1 202 ? 7.417 2.544 -20.626 1.00 79.50 202 ALA A C 1
ATOM 1585 O O . ALA A 1 202 ? 6.400 1.985 -21.055 1.00 79.50 202 ALA A O 1
ATOM 1586 N N . ALA A 1 203 ? 8.030 2.154 -19.510 1.00 84.12 203 ALA A N 1
ATOM 1587 C CA . ALA A 1 203 ? 7.515 1.094 -18.660 1.00 84.12 203 ALA A CA 1
ATOM 1588 C C . ALA A 1 203 ? 6.332 1.603 -17.829 1.00 84.12 203 ALA A C 1
ATOM 1590 O O . ALA A 1 203 ? 6.350 2.734 -17.345 1.00 84.12 203 ALA A O 1
ATOM 1591 N N . SER A 1 204 ? 5.316 0.760 -17.650 1.00 87.81 204 SER A N 1
ATOM 1592 C CA . SER A 1 204 ? 4.288 1.032 -16.642 1.00 87.81 204 SER A CA 1
ATOM 1593 C C . SER A 1 204 ? 4.855 0.791 -15.246 1.00 87.81 204 SER A C 1
ATOM 1595 O O . SER A 1 204 ? 5.697 -0.084 -15.083 1.00 87.81 204 SER A O 1
ATOM 1597 N N . GLY A 1 205 ? 4.365 1.519 -14.251 1.00 90.88 205 GLY A N 1
ATOM 1598 C CA . GLY A 1 205 ? 4.548 1.226 -12.834 1.00 90.88 205 GLY A CA 1
ATOM 1599 C C . GLY A 1 205 ? 3.226 0.821 -12.194 1.00 90.88 205 GLY A C 1
ATOM 1600 O O . GLY A 1 205 ? 2.184 1.354 -12.572 1.00 90.88 205 GLY A O 1
ATOM 1601 N N . ILE A 1 206 ? 3.249 -0.129 -11.257 1.00 93.31 206 ILE A N 1
ATOM 1602 C CA . ILE A 1 206 ? 2.080 -0.436 -10.415 1.00 93.31 206 ILE A CA 1
ATOM 1603 C C . ILE A 1 206 ? 1.740 0.804 -9.598 1.00 93.31 206 ILE A C 1
ATOM 1605 O O . ILE A 1 206 ? 2.641 1.340 -8.974 1.00 93.31 206 ILE A O 1
ATOM 1609 N N . SER A 1 207 ? 0.467 1.198 -9.578 1.00 91.25 207 SER A N 1
ATOM 1610 C CA . SER A 1 207 ? 0.004 2.387 -8.850 1.00 91.25 207 SER A CA 1
ATOM 1611 C C . SER A 1 207 ? -1.065 2.105 -7.788 1.00 91.25 207 SER A C 1
ATOM 1613 O O . SER A 1 207 ? -1.394 2.995 -7.027 1.00 91.25 207 SER A O 1
ATOM 1615 N N . ASP A 1 208 ? -1.694 0.922 -7.806 1.00 93.12 208 ASP A N 1
ATOM 1616 C CA . ASP A 1 208 ? -2.617 0.448 -6.760 1.00 93.12 208 ASP A CA 1
ATOM 1617 C C . ASP A 1 208 ? -2.907 -1.053 -6.974 1.00 93.12 208 ASP A C 1
ATOM 1619 O O . ASP A 1 208 ? -2.679 -1.607 -8.061 1.00 93.12 208 ASP A O 1
ATOM 1623 N N . ALA A 1 209 ? -3.440 -1.732 -5.957 1.00 94.25 209 ALA A N 1
ATOM 1624 C CA . ALA A 1 209 ? -3.893 -3.112 -6.042 1.00 94.25 209 ALA A CA 1
ATOM 1625 C C . ALA A 1 209 ? -5.080 -3.412 -5.118 1.00 94.25 209 ALA A C 1
ATOM 1627 O O . ALA A 1 209 ? -5.141 -3.023 -3.958 1.00 94.25 209 ALA A O 1
ATOM 1628 N N . TYR A 1 210 ? -5.996 -4.242 -5.612 1.00 93.94 210 TYR A N 1
ATOM 1629 C CA . TYR A 1 210 ? -7.144 -4.740 -4.870 1.00 93.94 210 TYR A CA 1
ATOM 1630 C C . TYR A 1 210 ? -7.282 -6.256 -5.010 1.00 93.94 210 TYR A C 1
ATOM 1632 O O . TYR A 1 210 ? -7.230 -6.812 -6.113 1.00 93.94 210 TYR A O 1
ATOM 1640 N N . PHE A 1 211 ? -7.521 -6.938 -3.889 1.00 93.50 211 PHE A N 1
ATOM 1641 C CA . PHE A 1 211 ? -7.795 -8.370 -3.883 1.00 93.50 211 PHE A CA 1
ATOM 1642 C C . PHE A 1 211 ? -9.305 -8.624 -3.909 1.00 93.50 211 PHE A C 1
ATOM 1644 O O . PHE A 1 211 ? -10.010 -8.471 -2.912 1.00 93.50 211 PHE A O 1
ATOM 1651 N N . LEU A 1 212 ? -9.813 -9.099 -5.043 1.00 90.38 212 LEU A N 1
ATOM 1652 C CA . LEU A 1 212 ? -11.204 -9.509 -5.183 1.00 90.38 212 LEU A CA 1
ATOM 1653 C C . LEU A 1 212 ? -11.388 -10.934 -4.643 1.00 90.38 212 LEU A C 1
ATOM 1655 O O . LEU A 1 212 ? -11.260 -11.922 -5.376 1.00 90.38 212 LEU A O 1
ATOM 1659 N N . VAL A 1 213 ? -11.704 -11.030 -3.348 1.00 87.25 213 VAL A N 1
ATOM 1660 C CA . VAL A 1 213 ? -11.789 -12.292 -2.586 1.00 87.25 213 VAL A CA 1
ATOM 1661 C C . VAL A 1 213 ? -12.704 -13.320 -3.255 1.00 87.25 213 VAL A C 1
ATOM 1663 O O . VAL A 1 213 ? -12.300 -14.466 -3.442 1.00 87.25 213 VAL A O 1
ATOM 1666 N N . GLU A 1 214 ? -13.895 -12.912 -3.701 1.00 87.69 214 GLU A N 1
ATOM 1667 C CA . GLU A 1 214 ? -14.894 -13.802 -4.320 1.00 87.69 214 GLU A CA 1
ATOM 1668 C C . GLU A 1 214 ? -14.405 -14.494 -5.598 1.00 87.69 214 GLU A C 1
ATOM 1670 O O . GLU A 1 214 ? -14.887 -15.568 -5.963 1.00 87.69 214 GLU A O 1
ATOM 1675 N N . LYS A 1 215 ? -13.469 -13.862 -6.311 1.00 86.88 215 LYS A N 1
ATOM 1676 C CA . LYS A 1 215 ? -12.897 -14.377 -7.561 1.00 86.88 215 LYS A CA 1
ATOM 1677 C C . LYS A 1 215 ? -11.477 -14.894 -7.383 1.00 86.88 215 LYS A C 1
ATOM 1679 O O . LYS A 1 215 ? -10.909 -15.394 -8.351 1.00 86.88 215 LYS A O 1
ATOM 1684 N N . ASN A 1 216 ? -10.919 -14.787 -6.174 1.00 86.06 216 ASN A N 1
ATOM 1685 C CA . ASN A 1 216 ? -9.530 -15.119 -5.877 1.00 86.06 216 ASN A CA 1
ATOM 1686 C C . ASN A 1 216 ? -8.563 -14.465 -6.891 1.00 86.06 216 ASN A C 1
ATOM 1688 O O . ASN A 1 216 ? -7.691 -15.118 -7.477 1.00 86.06 216 ASN A O 1
ATOM 1692 N N . LEU A 1 217 ? -8.805 -13.177 -7.147 1.00 88.44 217 LEU A N 1
ATOM 1693 C CA . LEU A 1 217 ? -8.211 -12.392 -8.225 1.00 88.44 217 LEU A CA 1
ATOM 1694 C C . LEU A 1 217 ? -7.552 -11.146 -7.638 1.00 88.44 217 LEU A C 1
ATOM 1696 O O . LEU A 1 217 ? -8.182 -10.434 -6.862 1.00 88.44 217 LEU A O 1
ATOM 1700 N N . ILE A 1 218 ? -6.326 -10.854 -8.062 1.00 90.69 218 ILE A N 1
ATOM 1701 C CA . ILE A 1 218 ? -5.700 -9.553 -7.823 1.00 90.69 218 ILE A CA 1
ATOM 1702 C C . ILE A 1 218 ? -5.976 -8.676 -9.040 1.00 90.69 218 ILE A C 1
ATOM 1704 O O . ILE A 1 218 ? -5.741 -9.092 -10.179 1.00 90.69 218 ILE A O 1
ATOM 1708 N N . ILE A 1 219 ? -6.477 -7.473 -8.791 1.00 90.62 219 ILE A N 1
ATOM 1709 C CA . ILE A 1 219 ? -6.617 -6.400 -9.771 1.00 90.62 219 ILE A CA 1
ATOM 1710 C C . ILE A 1 219 ? -5.579 -5.350 -9.397 1.00 90.62 219 ILE A C 1
ATOM 1712 O O . ILE A 1 219 ? -5.611 -4.859 -8.280 1.00 90.62 219 ILE A O 1
ATOM 1716 N N . ALA A 1 220 ? -4.666 -5.025 -10.301 1.00 90.81 220 ALA A N 1
ATOM 1717 C CA . ALA A 1 220 ? -3.674 -3.976 -10.110 1.00 90.81 220 ALA A CA 1
ATOM 1718 C C . ALA A 1 220 ? -3.893 -2.878 -11.149 1.00 90.81 220 ALA A C 1
ATOM 1720 O O . ALA A 1 220 ? -4.178 -3.169 -12.315 1.00 90.81 220 ALA A O 1
ATOM 1721 N N . THR A 1 221 ? -3.764 -1.624 -10.747 1.00 90.50 221 THR A N 1
ATOM 1722 C CA . THR A 1 221 ? -3.685 -0.501 -11.681 1.00 90.50 221 THR A CA 1
ATOM 1723 C C . THR A 1 221 ? -2.231 -0.181 -11.962 1.00 90.50 221 THR A C 1
ATOM 1725 O O . THR A 1 221 ? -1.341 -0.489 -11.168 1.00 90.50 221 THR A O 1
ATOM 1728 N N . ALA A 1 222 ? -1.986 0.405 -13.126 1.00 88.62 222 ALA A N 1
ATOM 1729 C CA . ALA A 1 222 ? -0.663 0.850 -13.497 1.00 88.62 222 ALA A CA 1
ATOM 1730 C C . ALA A 1 222 ? -0.717 2.184 -14.235 1.00 88.62 222 ALA A C 1
ATOM 1732 O O . ALA A 1 222 ? -1.599 2.392 -15.074 1.00 88.62 222 ALA A O 1
ATOM 1733 N N . ALA A 1 223 ? 0.247 3.051 -13.956 1.00 85.94 223 ALA A N 1
ATOM 1734 C CA . ALA A 1 223 ? 0.455 4.316 -14.645 1.00 85.94 223 ALA A CA 1
ATOM 1735 C C . ALA A 1 223 ? 1.727 4.235 -15.493 1.00 85.94 223 ALA A C 1
ATOM 1737 O O . ALA A 1 223 ? 2.690 3.570 -15.115 1.00 85.94 223 ALA A O 1
ATOM 1738 N N . VAL A 1 224 ? 1.739 4.885 -16.654 1.00 81.5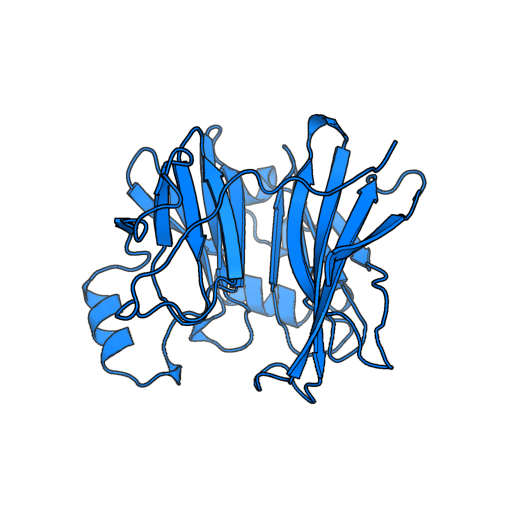0 224 VAL A N 1
ATOM 1739 C CA . VAL A 1 224 ? 2.964 5.080 -17.434 1.00 81.50 224 VAL A CA 1
ATOM 1740 C C . VAL A 1 224 ? 3.389 6.522 -17.287 1.00 81.50 224 VAL A C 1
ATOM 1742 O O . VAL A 1 224 ? 2.694 7.421 -17.755 1.00 81.50 224 VAL A O 1
ATOM 1745 N N . GLU A 1 225 ? 4.558 6.719 -16.699 1.00 72.06 225 GLU A N 1
ATOM 1746 C CA . GLU A 1 225 ? 5.201 8.019 -16.565 1.00 72.06 225 GLU A CA 1
ATOM 1747 C C . GLU A 1 225 ? 6.566 7.974 -17.242 1.00 72.06 225 GLU A C 1
ATOM 1749 O O . GLU A 1 225 ? 7.362 7.058 -17.019 1.00 72.06 225 GLU A O 1
ATOM 1754 N N . GLN A 1 226 ? 6.853 8.967 -18.082 1.00 64.12 226 GLN A N 1
ATOM 1755 C CA . GLN A 1 226 ? 8.201 9.175 -18.602 1.00 64.12 226 GLN A CA 1
ATOM 1756 C C . GLN A 1 226 ? 9.047 9.889 -17.555 1.00 64.12 226 GLN A C 1
ATOM 1758 O O . GLN A 1 226 ? 9.149 11.114 -17.563 1.00 64.12 226 GLN A O 1
ATOM 1763 N N . THR A 1 227 ? 9.661 9.111 -16.669 1.00 59.12 227 THR A N 1
ATOM 1764 C CA . THR A 1 227 ? 10.637 9.600 -15.691 1.00 59.12 227 THR A CA 1
ATOM 1765 C C . THR A 1 227 ? 11.932 8.788 -15.748 1.00 59.12 227 THR A C 1
ATOM 1767 O O . THR A 1 227 ? 11.947 7.632 -16.177 1.00 59.12 227 THR A O 1
ATOM 1770 N N . LEU A 1 228 ? 13.044 9.422 -15.369 1.00 59.03 228 LEU A N 1
ATOM 1771 C CA . LEU A 1 228 ? 14.374 8.806 -15.316 1.00 59.03 228 LEU A CA 1
ATOM 1772 C C . LEU A 1 228 ? 14.709 8.249 -13.921 1.00 59.03 228 LEU A C 1
ATOM 1774 O O . LEU A 1 228 ? 15.725 7.570 -13.778 1.00 59.03 228 LEU A O 1
ATOM 1778 N N . ASN A 1 229 ? 13.903 8.551 -12.898 1.00 56.09 229 ASN A N 1
ATOM 1779 C CA . ASN A 1 229 ? 14.119 8.126 -11.514 1.00 56.09 229 ASN A CA 1
ATOM 1780 C C . ASN A 1 229 ? 12.786 8.050 -10.734 1.00 56.09 229 ASN A C 1
ATOM 1782 O O . ASN A 1 229 ? 11.736 8.393 -11.262 1.00 56.09 229 ASN A O 1
ATOM 1786 N N . THR A 1 230 ? 12.817 7.562 -9.492 1.00 55.66 230 THR A N 1
ATOM 1787 C CA . THR A 1 230 ? 11.629 7.401 -8.627 1.00 55.66 230 THR A CA 1
ATOM 1788 C C . THR A 1 230 ? 11.192 8.678 -7.900 1.00 55.66 230 THR A C 1
ATOM 1790 O O . THR A 1 230 ? 10.237 8.624 -7.134 1.00 55.66 230 THR A O 1
ATOM 1793 N N . TYR A 1 231 ? 11.893 9.801 -8.082 1.00 52.75 231 TYR A N 1
ATOM 1794 C CA . TYR A 1 231 ? 11.683 11.031 -7.309 1.00 52.75 231 TYR A CA 1
ATOM 1795 C C . TYR A 1 231 ? 11.049 12.162 -8.124 1.00 52.75 231 TYR A C 1
ATOM 1797 O O . TYR A 1 231 ? 10.397 13.027 -7.545 1.00 52.75 231 TYR A O 1
ATOM 1805 N N . ASP A 1 232 ? 11.289 12.185 -9.436 1.00 54.81 232 ASP A N 1
ATOM 1806 C CA . ASP A 1 232 ? 10.811 13.223 -10.341 1.00 54.81 232 ASP A CA 1
ATOM 1807 C C . ASP A 1 232 ? 9.506 12.795 -11.021 1.00 54.81 232 ASP A C 1
ATOM 1809 O O . ASP A 1 232 ? 9.450 11.737 -11.661 1.00 54.81 232 ASP A O 1
ATOM 1813 N N . ASP A 1 233 ? 8.497 13.668 -10.966 1.00 57.25 233 ASP A N 1
ATOM 1814 C CA . ASP A 1 233 ? 7.243 13.497 -11.699 1.00 57.25 233 ASP A CA 1
ATOM 1815 C C . ASP A 1 233 ? 7.502 13.585 -13.209 1.00 57.25 233 ASP A C 1
ATOM 1817 O O . ASP A 1 233 ? 7.881 14.629 -13.756 1.00 57.25 233 ASP A O 1
ATOM 1821 N N . GLY A 1 234 ? 7.310 12.460 -13.894 1.00 57.12 234 GLY A N 1
ATOM 1822 C CA . GLY A 1 234 ? 7.404 12.363 -15.345 1.00 57.12 234 GLY A CA 1
ATOM 1823 C C . GLY A 1 234 ? 6.123 12.799 -16.055 1.00 57.12 234 GLY A C 1
ATOM 1824 O O . GLY A 1 234 ? 5.059 12.936 -15.456 1.00 57.12 234 GLY A O 1
ATOM 1825 N N . ALA A 1 235 ? 6.181 12.954 -17.380 1.00 65.25 235 ALA A N 1
ATOM 1826 C CA . ALA A 1 235 ? 4.957 13.127 -18.162 1.00 65.25 235 ALA A CA 1
ATOM 1827 C C . ALA A 1 235 ? 4.116 11.837 -18.113 1.00 65.25 235 ALA A C 1
ATOM 1829 O O . ALA A 1 235 ? 4.596 10.772 -18.513 1.00 65.25 235 ALA A O 1
ATOM 1830 N N . VAL A 1 236 ? 2.864 11.932 -17.654 1.00 68.25 236 VAL A N 1
ATOM 1831 C CA . VAL A 1 236 ? 1.919 10.806 -17.645 1.00 68.25 236 VAL A CA 1
ATOM 1832 C C . VAL A 1 236 ? 1.465 10.517 -19.077 1.00 68.25 236 VAL A C 1
ATOM 1834 O O . VAL A 1 236 ? 0.820 11.348 -19.716 1.00 68.25 236 VAL A O 1
ATOM 1837 N N . LEU A 1 237 ? 1.791 9.329 -19.585 1.00 58.03 237 LEU A N 1
ATOM 1838 C CA . LEU A 1 237 ? 1.455 8.893 -20.944 1.00 58.03 237 LEU A CA 1
ATOM 1839 C C . LEU A 1 237 ? 0.158 8.079 -21.027 1.00 58.03 237 LEU A C 1
ATOM 1841 O O . LEU A 1 237 ? -0.424 7.957 -22.105 1.00 58.03 237 LEU A O 1
ATOM 1845 N N . GLY A 1 238 ? -0.285 7.482 -19.918 1.00 61.41 238 GLY A N 1
ATOM 1846 C CA . GLY A 1 238 ? -1.505 6.676 -19.885 1.00 61.41 238 GLY A CA 1
ATOM 1847 C C . GLY A 1 238 ? -1.639 5.810 -18.636 1.00 61.41 238 GLY A C 1
ATOM 1848 O O . GLY A 1 238 ? -0.757 5.783 -17.776 1.00 61.41 238 GLY A O 1
ATOM 1849 N N . SER A 1 239 ? -2.749 5.073 -18.552 1.00 67.19 239 SER A N 1
ATOM 1850 C CA . SER A 1 239 ? -3.035 4.179 -17.419 1.00 67.19 239 SER A CA 1
ATOM 1851 C C . SER A 1 239 ? -3.692 2.867 -17.856 1.00 67.19 239 SER A C 1
ATOM 1853 O O . SER A 1 239 ? -4.457 2.803 -18.828 1.00 67.19 239 SER A O 1
ATOM 1855 N N . PHE A 1 240 ? -3.430 1.801 -17.103 1.00 64.81 240 PHE A N 1
ATOM 1856 C CA . PHE A 1 240 ? -3.909 0.445 -17.359 1.00 64.81 240 PHE A CA 1
ATOM 1857 C C . PHE A 1 240 ? -4.565 -0.167 -16.121 1.00 64.81 240 PHE A C 1
ATOM 1859 O O . PHE A 1 240 ? -4.163 0.091 -14.991 1.00 64.81 240 PHE A O 1
ATOM 1866 N N . ILE A 1 241 ? -5.528 -1.062 -16.352 1.00 70.31 241 ILE A N 1
ATOM 1867 C CA . ILE A 1 241 ? -5.969 -2.038 -15.350 1.00 70.31 241 ILE A CA 1
ATOM 1868 C C . ILE A 1 241 ? -5.466 -3.413 -15.781 1.00 70.31 241 ILE A C 1
ATOM 1870 O O . ILE A 1 241 ? -5.769 -3.890 -16.883 1.00 70.31 241 ILE A O 1
ATOM 1874 N N . HIS A 1 242 ? -4.718 -4.053 -14.892 1.00 63.25 242 HIS A N 1
ATOM 1875 C CA . HIS A 1 242 ? -4.251 -5.426 -14.986 1.00 63.25 242 HIS A CA 1
ATOM 1876 C C . HIS A 1 242 ? -5.033 -6.309 -14.009 1.00 63.25 242 HIS A C 1
ATOM 1878 O O . HIS A 1 242 ? -5.340 -5.895 -12.896 1.00 63.25 242 HIS A O 1
ATOM 1884 N N . TRP A 1 243 ? -5.340 -7.551 -14.382 1.00 68.94 243 TRP A N 1
ATOM 1885 C CA . TRP A 1 243 ? -5.872 -8.519 -13.422 1.00 68.94 243 TRP A CA 1
ATOM 1886 C C . TRP A 1 243 ? -5.307 -9.918 -13.652 1.00 68.94 243 TRP A C 1
ATOM 1888 O O . TRP A 1 243 ? -5.142 -10.369 -14.789 1.00 68.94 243 TRP A O 1
ATOM 1898 N N . SER A 1 244 ? -5.027 -10.617 -12.551 1.00 62.94 244 SER A N 1
ATOM 1899 C CA . SER A 1 244 ? -4.437 -11.956 -12.550 1.00 62.94 244 SER A CA 1
ATOM 1900 C C . SER A 1 244 ? -5.061 -12.836 -11.465 1.00 62.94 244 SER A C 1
ATOM 1902 O O . SER A 1 244 ? -5.250 -12.412 -10.323 1.00 62.94 244 SER A O 1
ATOM 1904 N N . VAL A 1 245 ? -5.406 -14.075 -11.825 1.00 56.44 245 VAL A N 1
ATOM 1905 C CA . VAL A 1 245 ? -5.913 -15.089 -10.882 1.00 56.44 245 VAL A CA 1
ATOM 1906 C C . VAL A 1 245 ? -4.722 -15.663 -10.114 1.00 56.44 245 VAL A C 1
ATOM 1908 O O . VAL A 1 245 ? -3.670 -15.884 -10.720 1.00 56.44 245 VAL A O 1
ATOM 1911 N N . LYS A 1 246 ? -4.877 -15.909 -8.799 1.00 59.22 246 LYS A N 1
ATOM 1912 C CA . LYS A 1 246 ? -3.851 -16.538 -7.931 1.00 59.22 246 LYS A CA 1
ATOM 1913 C C . LYS A 1 246 ? -3.112 -17.670 -8.673 1.00 59.22 246 LYS A C 1
ATOM 1915 O O . LYS A 1 246 ? -3.751 -18.386 -9.446 1.00 59.22 246 LYS A O 1
ATOM 1920 N N . PRO A 1 247 ? -1.808 -17.906 -8.426 1.00 49.25 247 PRO A N 1
ATOM 1921 C CA . PRO A 1 247 ? -0.965 -18.715 -9.299 1.00 49.25 247 PRO A CA 1
ATOM 1922 C C . PRO A 1 247 ? -1.294 -20.213 -9.186 1.00 49.25 247 PRO A C 1
ATOM 1924 O O . PRO A 1 247 ? -0.629 -20.975 -8.495 1.00 49.25 247 PRO A O 1
ATOM 1927 N N . ARG A 1 248 ? -2.344 -20.638 -9.890 1.00 38.12 248 ARG A N 1
ATOM 1928 C CA . ARG A 1 248 ? -2.604 -22.002 -10.363 1.00 38.12 248 ARG A CA 1
ATOM 1929 C C . ARG A 1 248 ? -3.248 -21.887 -11.751 1.00 38.12 248 ARG A C 1
ATOM 1931 O O . ARG A 1 248 ? -4.428 -22.158 -11.923 1.00 38.12 248 ARG A O 1
ATOM 1938 N N . GLY A 1 249 ? -2.460 -21.418 -12.723 1.00 41.69 249 GLY A N 1
ATOM 1939 C CA . GLY A 1 249 ? -2.871 -21.219 -14.121 1.00 41.69 249 GLY A CA 1
ATOM 1940 C C . GLY A 1 249 ? -3.179 -19.755 -14.450 1.00 41.69 249 GLY A C 1
ATOM 1941 O O . GLY A 1 249 ? -4.292 -19.283 -14.248 1.00 41.69 249 GLY A O 1
ATOM 1942 N N . LEU A 1 250 ? -2.181 -19.023 -14.959 1.00 40.50 250 LEU A N 1
ATOM 1943 C CA . LEU A 1 250 ? -2.308 -17.602 -15.301 1.00 40.50 250 LEU A CA 1
ATOM 1944 C C . LEU A 1 250 ? -3.109 -17.422 -16.603 1.00 40.50 250 LEU A C 1
ATOM 1946 O O . LEU A 1 250 ? -2.563 -17.537 -17.699 1.00 40.50 250 LEU A O 1
ATOM 1950 N N . ALA A 1 251 ? -4.387 -17.067 -16.495 1.00 44.38 251 ALA A N 1
ATOM 1951 C CA . ALA A 1 251 ? -5.076 -16.352 -17.565 1.00 44.38 251 ALA A CA 1
ATOM 1952 C C . ALA A 1 251 ? -4.793 -14.851 -17.387 1.00 44.38 251 ALA A C 1
ATOM 1954 O O . ALA A 1 251 ? -5.362 -14.208 -16.508 1.00 44.38 251 ALA A O 1
ATOM 1955 N N . ARG A 1 252 ? -3.871 -14.311 -18.194 1.00 57.78 252 ARG A N 1
ATOM 1956 C CA . ARG A 1 252 ? -3.432 -12.905 -18.154 1.00 57.78 252 ARG A CA 1
ATOM 1957 C C . ARG A 1 252 ? -4.340 -12.050 -19.025 1.00 57.78 252 ARG A C 1
ATOM 1959 O O . ARG A 1 252 ? -4.539 -12.388 -20.193 1.00 57.78 252 ARG A O 1
ATOM 1966 N N . ARG A 1 253 ? -4.868 -10.947 -18.498 1.00 61.72 253 ARG A N 1
ATOM 1967 C CA . ARG A 1 253 ? -5.610 -9.957 -19.291 1.00 61.72 253 ARG A CA 1
ATOM 1968 C C . ARG A 1 253 ? -5.362 -8.552 -18.739 1.00 61.72 253 ARG A C 1
ATOM 1970 O O . ARG A 1 253 ? -5.215 -8.369 -17.535 1.00 61.72 253 ARG A O 1
ATOM 1977 N N . TYR A 1 254 ? -5.303 -7.576 -19.635 1.00 64.38 254 TYR A N 1
ATOM 1978 C CA . TYR A 1 254 ? -5.158 -6.158 -19.312 1.00 64.38 254 TYR A CA 1
ATOM 1979 C C . TYR A 1 254 ? -6.076 -5.330 -20.212 1.00 64.38 254 TYR A C 1
ATOM 1981 O O . TYR A 1 254 ? -6.488 -5.786 -21.284 1.00 64.38 254 TYR A O 1
ATOM 1989 N N . LYS A 1 255 ? -6.405 -4.113 -19.777 1.00 67.88 255 LYS A N 1
ATOM 1990 C CA . LYS A 1 255 ? -7.183 -3.146 -20.559 1.00 67.88 255 LYS A CA 1
ATOM 1991 C C . LYS A 1 255 ? -6.644 -1.734 -20.323 1.00 67.88 255 LYS A C 1
ATOM 1993 O O . LYS A 1 255 ? -6.466 -1.332 -19.177 1.00 67.88 255 LYS A O 1
ATOM 1998 N N . ARG A 1 256 ? -6.389 -0.998 -21.408 1.00 67.94 256 ARG A N 1
ATOM 1999 C CA . ARG A 1 256 ? -5.992 0.419 -21.371 1.00 67.94 256 ARG A CA 1
ATOM 2000 C C . ARG A 1 256 ? -7.197 1.292 -21.016 1.00 67.94 256 ARG A C 1
ATOM 2002 O O . ARG A 1 256 ? -8.295 1.028 -21.515 1.00 67.94 256 ARG A O 1
ATOM 2009 N N . LEU A 1 257 ? -6.989 2.282 -20.152 1.00 56.47 257 LEU A N 1
ATOM 2010 C CA . LEU A 1 257 ? -8.014 3.234 -19.719 1.00 56.47 257 LEU A CA 1
ATOM 2011 C C . LEU A 1 257 ? -7.923 4.573 -20.457 1.00 56.47 257 LEU A C 1
ATOM 2013 O O . LEU A 1 257 ? -8.962 5.113 -20.832 1.00 56.47 257 LEU A O 1
ATOM 2017 N N . ALA A 1 258 ? -6.700 5.060 -20.673 1.00 54.03 258 ALA A N 1
ATOM 2018 C CA . ALA A 1 258 ? -6.356 6.299 -21.367 1.00 54.03 258 ALA A CA 1
ATOM 2019 C C . ALA A 1 258 ? -4.968 6.149 -22.006 1.00 54.03 258 ALA A C 1
ATOM 2021 O O . ALA A 1 258 ? -4.140 5.378 -21.465 1.00 54.03 258 ALA A O 1
#

Foldseek 3Di:
DPPDDDDQADAAADPPDQAPDWQEWEDDVQKIWTHFQRDQWIWIDGRPDDPPDHGDTDTQHQDDPVVVVVLVVDDSVSRAGFREWYFAQAPNGTWIWTAFQLQDQSRQWIWIADPVVRDIDTLGGNVLSVVQQPDCLAQVPHGGGWREWEDENFWIKTWGQCQQVQWTKIWIFGNVCSSVVHGRVVRTDDMDTDHDDADPNGHWTFRYWYQPHVQQKIKTKTWTFPDNDPPDGGPTPFIKIWMFHDPPDTPTDIDTDD

Solvent-accessible surface area (backbone atoms only — not comparable to full-atom values): 14051 Å² total; per-residue (Å²): 130,88,87,67,88,74,85,85,74,62,84,38,76,52,94,85,51,80,69,89,61,74,28,24,65,31,61,63,90,65,36,37,37,36,30,12,54,79,38,69,39,39,34,34,37,62,70,82,62,63,76,90,47,65,54,74,64,49,77,45,75,72,58,59,73,70,58,51,55,55,38,67,74,42,60,89,88,50,53,39,28,30,23,17,28,25,55,33,74,51,96,88,38,78,27,38,41,39,27,26,25,42,72,45,82,78,15,24,42,24,36,36,35,33,78,90,78,74,46,69,44,78,75,37,45,52,71,47,40,52,52,50,48,71,29,54,64,29,29,63,80,45,80,39,38,33,16,22,26,29,34,55,98,55,33,36,37,44,30,26,22,23,36,89,80,67,31,27,9,26,38,31,29,34,40,63,43,44,75,71,72,44,55,60,78,84,21,58,73,50,68,48,69,58,87,74,68,65,58,98,87,34,38,34,19,43,42,31,39,45,48,43,66,96,71,49,27,42,38,32,33,27,38,26,44,59,50,96,56,97,82,57,90,36,59,74,76,34,35,35,45,38,42,41,43,58,96,78,70,78,66,78,53,72,49,80,76,87

Mean predicted aligned error: 8.07 Å